Protein AF-A0A9P1D306-F1 (afdb_monomer)

Organism: NCBI:txid2562237

Solvent-accessible surface area (backbone atoms only — not comparable to full-atom values): 15985 Å² total; per-residue (Å²): 132,87,74,79,61,69,39,77,40,38,31,66,84,46,70,48,80,43,80,48,78,89,63,84,83,65,60,79,38,73,61,84,51,57,11,38,26,39,31,27,51,34,72,46,80,91,30,71,35,28,74,72,64,42,26,39,40,75,70,32,63,45,79,44,39,61,74,77,40,90,45,53,68,56,40,47,26,66,82,73,56,42,52,24,52,55,26,25,40,38,35,23,53,14,7,32,42,37,41,37,20,42,71,96,53,74,74,49,76,49,50,37,51,32,70,53,84,55,39,29,43,34,25,24,41,80,95,43,64,41,51,26,57,41,46,37,42,36,26,42,58,52,76,72,35,70,25,63,78,55,50,61,64,56,62,74,64,68,88,68,83,79,92,81,84,88,82,96,76,92,72,97,66,89,73,79,72,91,76,72,90,48,53,70,44,42,43,86,67,48,22,33,31,32,39,60,37,62,50,47,46,98,85,67,50,46,39,65,60,52,17,52,32,40,52,71,61,78,37,55,68,84,80,42,84,70,39,44,31,24,65,56,95,94,38,42,28,29,84,42,46,63,58,53,50,28,38,49,77,36,66,46,71,66,37,56,30,40,83,47,60,57,83,78,48,67,71,88,45,71,53,39,83,67,82,11,76,64,63,45,76,89

Nearest PDB structures (foldseek):
  6ky4-assembly1_A  TM=6.016E-01  e=6.206E-02  Arabidopsis thaliana
  3pij-assembly1_A  TM=1.960E-01  e=1.460E-01  Bifidobacterium longum
  6nun-assembly1_A  TM=1.895E-01  e=3.652E-01  Bifidobacterium adolescentis
  7y5q-assembly1_B  TM=1.399E-01  e=2.284E+00  Escherichia coli K-12
  8hgh-assembly1_B  TM=1.858E-01  e=6.456E+00  Escherichia coli K-12

Mean predicted aligned error: 16.59 Å

Foldseek 3Di:
DDDQQKDKAFAQVDKDKDFADPDDDDDPQPDADAFKKFKFAAPDPPFPCNVVRIGIDHQHAFKDWLRPLPCQQLRAGPGPGGTHHGQKMKHEQKWKKKWWAFVPGDIDIATDFHRDPRMIMIGGHPPHMTITSTIMMHIGGGPPTDHPVRVVVVVVPPPDDDDDDDDDDDDDDDPPDPPPPFDKDFLQQEFEQAQADEQADPVGHGLVVLLVCLLVVVDDLVNDPAWEWEDDPNGIYTLCRSSSVSCVSSPHGIHGHDYDYPSVHDPVSRHDPPRRNDHHYD

Secondary structure (DSSP, 8-state):
-PPP--EEEE-TT-EEEEE----SS--TTS---SEEEEEE--S-TTSHHHHTT-EEEEEESEEE-TTT-TTTT-EEPTTT--EE-EEEEEEESEEEEEEEEETTS--EEEEEEE--TTEEEEE-BTTBEEEEEEEEEEEESTTSS--HHHHHHHTSSTTS---------------------PEEE-GGGEEESSSEE-SB-TTS-BHHHHHHHHHTTSS-GGGSPPEEEEEETTEEEES-HHHHHHHHHTT-S-EEEEE--GGGS-GGG---SSTTS--EE-

Sequence (282 aa):
MNRPVNFRAPDVRDQSTIQTEKVVDPPRCWVLDHGVNYLGLCPNAGCISHEKGATICQMGLGKFRPNEQLCYKEIACRACHSLFAPHCYVFYHCSAKINFCIVGESADQISLSEDRECKARQLGKRGKTLVYEMLVIEVERPGTFPDRDSLEILNIHKDSMFQSSISLLSTASTITSPLLSGAEMSPAQIHFIQDSIANRFTCGRSVRDTMEKLKRGVLRALDIPTIRVFQWKGKWHTEDNRRLWCFKEAGLSSVPVKRICVFQVDTRKFSTTNNGLSVFMR

pLDDT: mean 81.01, std 19.55, range [26.53, 97.62]

Structure (mmCIF, N/CA/C/O backbone):
data_AF-A0A9P1D306-F1
#
_entry.id   AF-A0A9P1D306-F1
#
loop_
_atom_site.group_PDB
_atom_site.id
_atom_site.type_symbol
_atom_site.label_atom_id
_atom_site.label_alt_id
_atom_site.label_comp_id
_atom_site.label_asym_id
_atom_site.label_entity_id
_atom_site.label_seq_id
_atom_site.pdbx_PDB_ins_code
_atom_site.Cartn_x
_atom_site.Cartn_y
_atom_site.Cartn_z
_atom_site.occupancy
_atom_site.B_iso_or_equiv
_atom_site.auth_seq_id
_atom_site.auth_comp_id
_atom_site.auth_asym_id
_atom_site.auth_atom_id
_atom_site.pdbx_PDB_model_num
ATOM 1 N N . MET A 1 1 ? -10.819 12.125 -24.494 1.00 42.06 1 MET A N 1
ATOM 2 C CA . MET A 1 1 ? -9.579 11.319 -24.448 1.00 42.06 1 MET A CA 1
ATOM 3 C C . MET A 1 1 ? -8.908 11.585 -23.109 1.00 42.06 1 MET A C 1
ATOM 5 O O . MET A 1 1 ? -8.549 12.730 -22.862 1.00 42.06 1 MET A O 1
ATOM 9 N N . ASN A 1 2 ? -8.823 10.597 -22.213 1.00 45.38 2 ASN A N 1
ATOM 10 C CA . ASN A 1 2 ? -8.118 10.772 -20.937 1.00 45.38 2 ASN A CA 1
ATOM 11 C C . ASN A 1 2 ? -6.617 10.862 -21.221 1.00 45.38 2 ASN A C 1
ATOM 13 O O . ASN A 1 2 ? -6.051 9.932 -21.789 1.00 45.38 2 ASN A O 1
ATOM 17 N N . ARG A 1 3 ? -5.988 11.987 -20.865 1.00 53.28 3 ARG A N 1
ATOM 18 C CA . ARG A 1 3 ? -4.527 12.109 -20.921 1.00 53.28 3 ARG A CA 1
ATOM 19 C C . ARG A 1 3 ? -3.905 11.111 -19.931 1.00 53.28 3 ARG A C 1
ATOM 21 O O . ARG A 1 3 ? -4.456 10.966 -18.836 1.00 53.28 3 ARG A O 1
ATOM 28 N N . PRO A 1 4 ? -2.795 10.440 -20.284 1.00 59.88 4 PRO A N 1
ATOM 29 C CA . PRO A 1 4 ? -2.072 9.597 -19.341 1.00 59.88 4 PRO A CA 1
ATOM 30 C C . PRO A 1 4 ? -1.651 10.428 -18.123 1.00 59.88 4 PRO A C 1
ATOM 32 O O . PRO A 1 4 ? -1.208 11.573 -18.248 1.00 59.88 4 PRO A O 1
ATOM 35 N N . VAL A 1 5 ? -1.871 9.876 -16.930 1.00 74.31 5 VAL A N 1
ATOM 36 C CA . VAL A 1 5 ? -1.514 10.533 -15.670 1.00 74.31 5 VAL A CA 1
ATOM 37 C C . VAL A 1 5 ? -0.024 10.318 -15.441 1.00 74.31 5 VAL A C 1
ATOM 39 O O . VAL A 1 5 ? 0.397 9.248 -15.009 1.00 74.31 5 VAL A O 1
ATOM 42 N N . ASN A 1 6 ? 0.768 11.347 -15.727 1.00 88.56 6 ASN A N 1
ATOM 43 C CA . ASN A 1 6 ? 2.197 11.348 -15.434 1.00 88.56 6 ASN A CA 1
ATOM 44 C C . ASN A 1 6 ? 2.424 11.532 -13.932 1.00 88.56 6 ASN A C 1
ATOM 46 O O . ASN A 1 6 ? 1.823 12.411 -13.308 1.00 88.56 6 ASN A O 1
ATOM 50 N N . PHE A 1 7 ? 3.337 10.760 -13.348 1.00 89.06 7 PHE A N 1
ATOM 51 C CA . PHE A 1 7 ? 3.661 10.887 -11.927 1.00 89.06 7 PHE A CA 1
ATOM 52 C C . PHE A 1 7 ? 5.146 10.624 -11.649 1.00 89.06 7 PHE A C 1
ATOM 54 O O . PHE A 1 7 ? 5.826 9.937 -12.407 1.00 89.06 7 PHE A O 1
ATOM 61 N N . ARG A 1 8 ? 5.671 11.215 -10.568 1.00 91.69 8 ARG A N 1
ATOM 62 C CA . ARG A 1 8 ? 7.075 11.054 -10.155 1.00 91.69 8 ARG A CA 1
ATOM 63 C C . ARG A 1 8 ? 7.224 9.894 -9.186 1.00 91.69 8 ARG A C 1
ATOM 65 O O . ARG A 1 8 ? 6.497 9.863 -8.200 1.00 91.69 8 ARG A O 1
ATOM 72 N N . ALA A 1 9 ? 8.202 9.023 -9.409 1.00 93.38 9 ALA A N 1
ATOM 73 C CA . ALA A 1 9 ? 8.519 7.893 -8.535 1.00 93.38 9 ALA A CA 1
ATOM 74 C C . ALA A 1 9 ? 10.025 7.575 -8.523 1.00 93.38 9 ALA A C 1
ATOM 76 O O . ALA A 1 9 ? 10.747 8.076 -9.390 1.00 93.38 9 ALA A O 1
ATOM 77 N N . PRO A 1 10 ? 10.518 6.773 -7.557 1.00 95.38 10 PRO A N 1
ATOM 78 C CA . PRO A 1 10 ? 11.880 6.250 -7.571 1.00 95.38 10 PRO A CA 1
ATOM 79 C C . PRO A 1 10 ? 12.247 5.603 -8.910 1.00 95.38 10 PRO A C 1
ATOM 81 O O . PRO A 1 10 ? 11.410 4.982 -9.565 1.00 95.38 10 PRO A O 1
ATOM 84 N N . ASP A 1 11 ? 13.502 5.759 -9.326 1.00 96.31 11 ASP A N 1
ATOM 85 C CA . ASP A 1 11 ? 14.035 5.090 -10.517 1.00 96.31 11 ASP A CA 1
ATOM 86 C C . ASP A 1 11 ? 14.172 3.581 -10.268 1.00 96.31 11 ASP A C 1
ATOM 88 O O . ASP A 1 11 ? 15.114 3.144 -9.609 1.00 96.31 11 ASP A O 1
ATOM 92 N N . VAL A 1 12 ? 13.241 2.779 -10.790 1.00 95.88 12 VAL A N 1
ATOM 93 C CA . VAL A 1 12 ? 13.225 1.326 -10.561 1.00 95.88 12 VAL A CA 1
ATOM 94 C C . VAL A 1 12 ? 14.375 0.603 -11.265 1.00 95.88 12 VAL A C 1
ATOM 96 O O . VAL A 1 12 ? 14.674 -0.538 -10.937 1.00 95.88 12 VAL A O 1
ATOM 99 N N . ARG A 1 13 ? 15.080 1.261 -12.189 1.00 94.62 13 ARG A N 1
ATOM 100 C CA . ARG A 1 13 ? 16.268 0.686 -12.835 1.00 94.62 13 ARG A CA 1
ATOM 101 C C . ARG A 1 13 ? 17.485 0.690 -11.906 1.00 94.62 13 ARG A C 1
ATOM 103 O O . ARG A 1 13 ? 18.435 -0.048 -12.139 1.00 94.62 13 ARG A O 1
ATOM 110 N N . ASP A 1 14 ? 17.467 1.517 -10.862 1.00 94.44 14 ASP A N 1
ATOM 111 C CA . ASP A 1 14 ? 18.542 1.619 -9.875 1.00 94.44 14 ASP A CA 1
ATOM 112 C C . ASP A 1 14 ? 18.371 0.520 -8.818 1.00 94.44 14 ASP A C 1
ATOM 114 O O . ASP A 1 14 ? 17.590 0.672 -7.879 1.00 94.44 14 ASP A O 1
ATOM 118 N N . GLN A 1 15 ? 19.039 -0.617 -9.013 1.00 94.44 15 GLN A N 1
ATOM 119 C CA . GLN A 1 15 ? 18.867 -1.803 -8.174 1.00 94.44 15 GLN A CA 1
ATOM 120 C C . GLN A 1 15 ? 20.071 -2.029 -7.261 1.00 94.44 15 GLN A C 1
ATOM 122 O O . GLN A 1 15 ? 21.219 -1.983 -7.700 1.00 94.44 15 GLN A O 1
ATOM 127 N N . SER A 1 16 ? 19.816 -2.356 -5.996 1.00 93.38 16 SER A N 1
ATOM 128 C CA . SER A 1 16 ? 20.852 -2.781 -5.053 1.00 93.38 16 SER A CA 1
ATOM 129 C C . SER A 1 16 ? 20.332 -3.852 -4.098 1.00 93.38 16 SER A C 1
ATOM 131 O O . SER A 1 16 ? 19.131 -3.982 -3.868 1.00 93.38 16 SER A O 1
ATOM 133 N N . THR A 1 17 ? 21.237 -4.664 -3.552 1.00 91.94 17 THR A N 1
ATOM 134 C CA . THR A 1 17 ? 20.907 -5.586 -2.454 1.00 91.94 17 THR A CA 1
ATOM 135 C C . THR A 1 17 ? 21.289 -4.921 -1.142 1.00 91.94 17 THR A C 1
ATOM 137 O O . THR A 1 17 ? 22.414 -4.442 -1.010 1.00 91.94 17 THR A O 1
ATOM 140 N N . ILE A 1 18 ? 20.376 -4.916 -0.176 1.00 90.25 18 ILE A N 1
ATOM 141 C CA . ILE A 1 18 ? 20.635 -4.426 1.179 1.00 90.25 18 ILE A CA 1
ATOM 142 C C . ILE A 1 18 ? 20.599 -5.593 2.166 1.00 90.25 18 ILE A C 1
ATOM 144 O O . ILE A 1 18 ? 19.807 -6.527 2.019 1.00 90.25 18 ILE A O 1
ATOM 148 N N . GLN A 1 19 ? 21.475 -5.537 3.165 1.00 87.00 19 GLN A N 1
ATOM 149 C CA . GLN A 1 19 ? 21.447 -6.460 4.295 1.00 87.00 19 GLN A CA 1
ATOM 150 C C . GLN A 1 19 ? 20.412 -5.953 5.296 1.00 87.00 19 GLN A C 1
ATOM 152 O O . GLN A 1 19 ? 20.429 -4.781 5.671 1.00 87.00 19 GLN A O 1
ATOM 157 N N . THR A 1 20 ? 19.503 -6.824 5.713 1.00 82.00 20 THR A N 1
ATOM 158 C CA . THR A 1 20 ? 18.526 -6.516 6.754 1.00 82.00 20 THR A CA 1
ATOM 159 C C . THR A 1 20 ? 19.047 -7.126 8.046 1.00 82.00 20 THR A C 1
ATOM 161 O O . THR A 1 20 ? 19.044 -8.347 8.212 1.00 82.00 20 THR A O 1
ATOM 164 N N . GLU A 1 21 ? 19.560 -6.292 8.943 1.00 72.94 21 GLU A N 1
ATOM 165 C CA . GLU A 1 21 ? 20.057 -6.767 10.231 1.00 72.94 21 GLU A CA 1
ATOM 166 C C . GLU A 1 21 ? 18.911 -7.377 11.049 1.00 72.94 21 GLU A C 1
ATOM 168 O O . GLU A 1 21 ? 17.816 -6.812 11.136 1.00 72.94 21 GLU A O 1
ATOM 173 N N . LYS A 1 22 ? 19.171 -8.526 11.686 1.00 64.81 22 LYS A N 1
ATOM 174 C CA . LYS A 1 22 ? 18.305 -9.071 12.738 1.00 64.81 22 LYS A CA 1
ATOM 175 C C . LYS A 1 22 ? 18.480 -8.193 13.980 1.00 64.81 22 LYS A C 1
ATOM 177 O O . LYS A 1 22 ? 19.237 -8.524 14.887 1.00 64.81 22 LYS A O 1
ATOM 182 N N . VAL A 1 23 ? 17.821 -7.039 13.990 1.00 61.44 23 VAL A N 1
ATOM 183 C CA . VAL A 1 23 ? 17.748 -6.188 15.180 1.00 61.44 23 VAL A CA 1
ATOM 184 C C . VAL A 1 23 ? 16.900 -6.914 16.225 1.00 61.44 23 VAL A C 1
ATOM 186 O O . VAL A 1 23 ? 15.845 -7.463 15.903 1.00 61.44 23 VAL A O 1
ATOM 189 N N . VAL A 1 24 ? 17.365 -6.940 17.473 1.00 63.34 24 VAL A N 1
ATOM 190 C CA . VAL A 1 24 ? 16.581 -7.445 18.606 1.00 63.34 24 VAL A CA 1
ATOM 191 C C . VAL A 1 24 ? 15.588 -6.351 19.003 1.00 63.34 24 VAL A C 1
ATOM 193 O O . VAL A 1 24 ? 16.000 -5.273 19.416 1.00 63.34 24 VAL A O 1
ATOM 196 N N . ASP A 1 25 ? 14.294 -6.626 18.832 1.00 62.56 25 ASP A N 1
ATOM 197 C CA . ASP A 1 25 ? 13.165 -5.727 19.139 1.00 62.56 25 ASP A CA 1
ATOM 198 C C . ASP A 1 25 ? 13.187 -4.343 18.434 1.00 62.56 25 ASP A C 1
ATOM 200 O O . ASP A 1 25 ? 13.166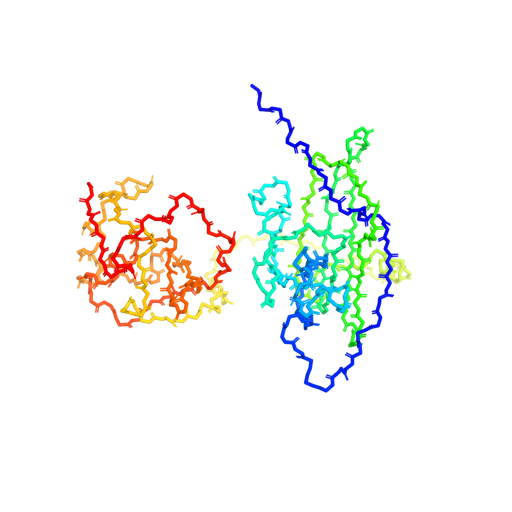 -3.289 19.076 1.00 62.56 25 ASP A O 1
ATOM 204 N N . PRO A 1 26 ? 13.235 -4.296 17.086 1.00 71.19 26 PRO A N 1
ATOM 205 C CA . PRO A 1 26 ? 13.158 -3.041 16.351 1.00 71.19 26 PRO A CA 1
ATOM 206 C C . PRO A 1 26 ? 11.771 -2.404 16.515 1.00 71.19 26 PRO A C 1
ATOM 208 O O . PRO A 1 26 ? 10.748 -3.091 16.400 1.00 71.19 26 PRO A O 1
ATOM 211 N N . PRO A 1 27 ? 11.684 -1.071 16.664 1.00 68.38 27 PRO A N 1
ATOM 212 C CA . PRO A 1 27 ? 10.402 -0.390 16.609 1.00 68.38 27 PRO A CA 1
ATOM 213 C C . PRO A 1 27 ? 9.631 -0.736 15.334 1.00 68.38 27 PRO A C 1
ATOM 215 O O . PRO A 1 27 ? 10.167 -0.733 14.225 1.00 68.38 27 PRO A O 1
ATOM 218 N N . ARG A 1 28 ? 8.329 -1.006 15.490 1.00 68.12 28 ARG A N 1
ATOM 219 C CA . ARG A 1 28 ? 7.438 -1.507 14.421 1.00 68.12 28 ARG A CA 1
ATOM 220 C C . ARG A 1 28 ? 7.410 -0.651 13.147 1.00 68.12 28 ARG A C 1
ATOM 222 O O . ARG A 1 28 ? 6.953 -1.115 12.103 1.00 68.12 28 ARG A O 1
ATOM 229 N N . CYS A 1 29 ? 7.843 0.607 13.219 1.00 68.94 29 CYS A N 1
ATOM 230 C CA . CYS A 1 29 ? 7.946 1.519 12.081 1.00 68.94 29 CYS A CA 1
ATOM 231 C C . CYS A 1 29 ? 9.162 1.262 11.169 1.00 68.94 29 CYS A C 1
ATOM 233 O O . CYS A 1 29 ? 9.236 1.887 10.110 1.00 68.94 29 CYS A O 1
ATOM 235 N N . TRP A 1 30 ? 10.061 0.345 11.545 1.00 78.88 30 TRP A N 1
ATOM 236 C CA . TRP A 1 30 ? 11.282 -0.004 10.803 1.00 78.88 30 TRP A CA 1
ATOM 237 C C . TRP A 1 30 ? 11.415 -1.493 10.483 1.00 78.88 30 TRP A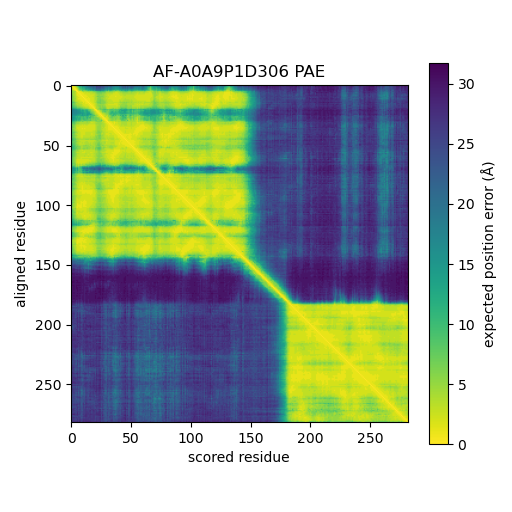 C 1
ATOM 239 O O . TRP A 1 30 ? 12.452 -1.941 10.005 1.00 78.88 30 TRP A O 1
ATOM 249 N N . VAL A 1 31 ? 10.356 -2.261 10.718 1.00 83.50 31 VAL A N 1
ATOM 250 C CA . VAL A 1 31 ? 10.315 -3.680 10.372 1.00 83.50 31 VAL A CA 1
ATOM 251 C C . VAL A 1 31 ? 9.887 -3.821 8.917 1.00 83.50 31 VAL A C 1
ATOM 253 O O . VAL A 1 31 ? 8.840 -3.300 8.523 1.00 83.50 31 VAL A O 1
ATOM 256 N N . LEU A 1 32 ? 10.683 -4.530 8.122 1.00 86.94 32 LEU A N 1
ATOM 257 C CA . LEU A 1 32 ? 10.265 -4.989 6.800 1.00 86.94 32 LEU A CA 1
ATOM 258 C C . LEU A 1 32 ? 9.309 -6.173 6.958 1.00 86.94 32 LEU A C 1
ATOM 260 O O . LEU A 1 32 ? 9.538 -7.047 7.790 1.00 86.94 32 LEU A O 1
ATOM 264 N N . ASP A 1 33 ? 8.244 -6.188 6.163 1.00 88.12 33 ASP A N 1
ATOM 265 C CA . ASP A 1 33 ? 7.337 -7.335 6.056 1.00 88.12 33 ASP A CA 1
ATOM 266 C C . ASP A 1 33 ? 7.503 -8.004 4.690 1.00 88.12 33 ASP A C 1
ATOM 268 O O . ASP A 1 33 ? 8.087 -7.419 3.769 1.00 88.12 33 ASP A O 1
ATOM 272 N N . HIS A 1 34 ? 6.998 -9.228 4.564 1.00 91.25 34 HIS A N 1
ATOM 273 C CA . HIS A 1 34 ? 7.046 -9.986 3.321 1.00 91.25 34 HIS A CA 1
ATOM 274 C C . HIS A 1 34 ? 6.328 -9.223 2.200 1.00 91.25 34 HIS A C 1
ATOM 276 O O . HIS A 1 34 ? 5.191 -8.770 2.355 1.00 91.25 34 HIS A O 1
ATOM 282 N N . GLY A 1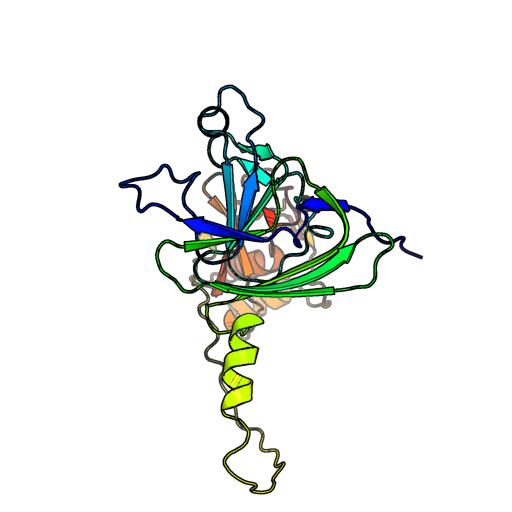 35 ? 6.981 -9.109 1.046 1.00 93.94 35 GLY A N 1
ATOM 283 C CA . GLY A 1 35 ? 6.483 -8.363 -0.103 1.00 93.94 35 GLY A CA 1
ATOM 284 C C . GLY A 1 35 ? 7.184 -7.025 -0.309 1.00 93.94 35 GLY A C 1
ATOM 285 O O . GLY A 1 35 ? 8.374 -6.875 -0.019 1.00 93.94 35 GLY A O 1
ATOM 286 N N . VAL A 1 36 ? 6.449 -6.051 -0.855 1.00 94.94 36 VAL A N 1
ATOM 287 C CA . VAL A 1 36 ? 6.991 -4.715 -1.127 1.00 94.94 36 VAL A CA 1
ATOM 288 C C . VAL A 1 36 ? 6.742 -3.766 0.039 1.00 94.94 36 VAL A C 1
ATOM 290 O O . VAL A 1 36 ? 5.675 -3.731 0.657 1.00 94.94 36 VAL A O 1
ATOM 293 N N . ASN A 1 37 ? 7.758 -2.967 0.326 1.00 93.81 37 ASN A N 1
ATOM 294 C CA . ASN A 1 37 ? 7.787 -1.964 1.372 1.00 93.81 37 ASN A CA 1
ATOM 295 C C . ASN A 1 37 ? 8.201 -0.633 0.743 1.00 93.81 37 ASN A C 1
ATOM 297 O O . ASN A 1 37 ? 9.145 -0.569 -0.045 1.00 93.81 37 ASN A O 1
ATOM 301 N N . TYR A 1 38 ? 7.496 0.441 1.072 1.00 93.44 38 TYR A N 1
ATOM 302 C CA . TYR A 1 38 ? 7.833 1.784 0.619 1.00 93.44 38 TYR A CA 1
ATOM 303 C C . TYR A 1 38 ? 8.692 2.467 1.677 1.00 93.44 38 TYR A C 1
ATOM 305 O O . TYR A 1 38 ? 8.254 2.644 2.816 1.00 93.44 38 TYR A O 1
ATOM 313 N N . LEU A 1 39 ? 9.907 2.855 1.294 1.00 92.50 39 LEU A N 1
ATOM 314 C CA . LEU A 1 39 ? 10.842 3.559 2.163 1.00 92.50 39 LEU A CA 1
ATOM 315 C C . LEU A 1 39 ? 10.870 5.043 1.808 1.00 92.50 39 LEU A C 1
ATOM 317 O O . LEU A 1 39 ? 10.910 5.410 0.632 1.00 92.50 39 LEU A O 1
ATOM 321 N N . GLY A 1 40 ? 10.921 5.910 2.813 1.00 92.12 40 GLY A N 1
ATOM 322 C CA . GLY A 1 40 ? 11.091 7.343 2.595 1.00 92.12 40 GLY A CA 1
ATOM 323 C C . GLY A 1 40 ? 11.528 8.088 3.846 1.00 92.12 40 GLY A C 1
ATOM 324 O O . GLY A 1 40 ? 12.009 7.488 4.806 1.00 92.12 40 GLY A O 1
ATOM 325 N N . LEU A 1 41 ? 11.384 9.413 3.820 1.00 91.25 41 LEU A N 1
ATOM 326 C CA . LEU A 1 41 ? 11.743 10.289 4.937 1.00 91.25 41 LEU A CA 1
ATOM 327 C C . LEU A 1 41 ? 10.492 10.856 5.584 1.00 91.25 41 LEU A C 1
ATOM 329 O O . LEU A 1 41 ? 9.659 11.455 4.911 1.00 91.25 41 LEU A O 1
ATOM 333 N N . CYS A 1 42 ? 10.389 10.718 6.901 1.00 91.44 42 CYS A N 1
ATOM 334 C CA . CYS A 1 42 ? 9.339 11.389 7.649 1.00 91.44 42 CYS A CA 1
ATOM 335 C C . CYS A 1 42 ? 9.590 12.909 7.630 1.00 91.44 42 CYS A C 1
ATOM 337 O O . CYS A 1 42 ? 10.685 13.322 8.004 1.00 91.44 42 CYS A O 1
ATOM 339 N N . PRO A 1 43 ? 8.624 13.762 7.243 1.00 90.81 43 PRO A N 1
ATOM 340 C CA . PRO A 1 43 ? 8.840 15.213 7.217 1.00 90.81 43 PRO A CA 1
ATOM 341 C C . PRO A 1 43 ? 8.772 15.865 8.607 1.00 90.81 43 PRO A C 1
ATOM 343 O O . PRO A 1 43 ? 9.213 16.995 8.775 1.00 90.81 43 PRO A O 1
ATOM 346 N N . ASN A 1 44 ? 8.215 15.177 9.607 1.00 92.06 44 ASN A N 1
ATOM 347 C CA . ASN A 1 44 ? 8.103 15.697 10.966 1.00 92.06 44 ASN A CA 1
ATOM 348 C C . ASN A 1 44 ? 9.443 15.583 11.707 1.00 92.06 44 ASN A C 1
ATOM 350 O O . ASN A 1 44 ? 9.816 14.480 12.102 1.00 92.06 44 ASN A O 1
ATOM 354 N N . ALA A 1 45 ? 10.113 16.716 11.935 1.00 94.56 45 ALA A N 1
ATOM 355 C CA . ALA A 1 45 ? 11.410 16.793 12.609 1.00 94.56 45 ALA A CA 1
ATOM 356 C C . ALA A 1 45 ? 11.408 16.240 14.048 1.00 94.56 45 ALA A C 1
ATOM 358 O O . ALA A 1 45 ? 12.425 15.733 14.504 1.00 94.56 45 ALA A O 1
ATOM 359 N N . GLY A 1 46 ? 10.265 16.279 14.744 1.00 93.12 46 GLY A N 1
ATOM 360 C CA . GLY A 1 46 ? 10.114 15.703 16.087 1.00 93.12 46 GLY A CA 1
ATOM 361 C C . GLY A 1 46 ? 9.813 14.201 16.093 1.00 93.12 46 GLY A C 1
ATOM 362 O O . GLY A 1 46 ? 9.564 13.622 17.147 1.00 93.12 46 GLY A O 1
ATOM 363 N N . CYS A 1 47 ? 9.760 13.555 14.927 1.00 91.69 47 CYS A N 1
ATOM 364 C CA . CYS A 1 47 ? 9.471 12.133 14.826 1.00 91.69 47 CYS A CA 1
ATOM 365 C C . CYS A 1 47 ? 10.748 11.297 14.917 1.00 91.69 47 CYS A C 1
ATOM 367 O O . CYS A 1 47 ? 11.712 11.542 14.196 1.00 91.69 47 CYS A O 1
ATOM 369 N N . ILE A 1 48 ? 10.693 10.200 15.673 1.00 88.75 48 ILE A N 1
ATOM 370 C CA . ILE A 1 48 ? 11.790 9.228 15.756 1.00 88.75 48 ILE A CA 1
ATOM 371 C C . ILE A 1 48 ? 12.216 8.678 14.378 1.00 88.75 48 ILE A C 1
ATOM 373 O O . ILE A 1 48 ? 13.392 8.439 14.125 1.00 88.75 48 ILE A O 1
ATOM 377 N N . SER A 1 49 ? 11.280 8.523 13.433 1.00 89.81 49 SER A N 1
ATOM 378 C CA . SER A 1 49 ? 11.602 8.103 12.061 1.00 89.81 49 SER A CA 1
ATOM 379 C C . SER A 1 49 ? 12.325 9.184 11.249 1.00 89.81 49 SER A C 1
ATOM 381 O O . SER A 1 49 ? 13.022 8.858 10.292 1.00 89.81 49 SER A O 1
ATOM 383 N N . HIS A 1 50 ? 12.160 10.464 11.595 1.00 90.50 50 HIS A N 1
ATOM 384 C CA . HIS A 1 50 ? 12.942 11.544 10.996 1.00 90.50 50 HIS A CA 1
ATOM 385 C C . HIS A 1 50 ? 14.370 11.535 11.539 1.00 90.50 50 HIS A C 1
ATOM 387 O O . HIS A 1 50 ? 15.310 11.552 10.752 1.00 90.50 50 HIS A O 1
ATOM 393 N N . GLU A 1 51 ? 14.526 11.415 12.860 1.00 87.62 51 GLU A N 1
ATOM 394 C CA . GLU A 1 51 ? 15.830 11.330 13.531 1.00 87.62 51 GLU A CA 1
ATOM 395 C C . GLU A 1 51 ? 16.678 10.165 12.997 1.00 87.62 51 GLU A C 1
ATOM 397 O O . GLU A 1 51 ? 17.852 10.334 12.679 1.00 87.62 51 GLU A O 1
ATOM 402 N N . LYS A 1 52 ? 16.068 8.987 12.815 1.00 84.44 52 LYS A N 1
ATOM 403 C CA . LYS A 1 52 ? 16.738 7.815 12.226 1.00 84.44 52 LYS A CA 1
ATOM 404 C C . LYS A 1 52 ? 16.936 7.901 10.710 1.00 84.44 52 LYS A C 1
ATOM 406 O O . LYS A 1 52 ? 17.562 7.020 10.131 1.00 84.44 52 LYS A O 1
ATOM 411 N N . GLY A 1 53 ? 16.391 8.925 10.055 1.00 86.69 53 GLY A N 1
ATOM 412 C CA . GLY A 1 53 ? 16.545 9.136 8.618 1.00 86.69 53 GLY A CA 1
ATOM 413 C C . GLY A 1 53 ? 15.780 8.145 7.736 1.00 86.69 53 GLY A C 1
ATOM 414 O O . GLY A 1 53 ? 16.099 8.038 6.553 1.00 86.69 53 GLY A O 1
ATOM 415 N N . ALA A 1 54 ? 14.785 7.428 8.271 1.00 87.81 54 ALA A N 1
ATOM 416 C CA . ALA A 1 54 ? 13.960 6.502 7.498 1.00 87.81 54 ALA A CA 1
ATOM 417 C C . ALA A 1 54 ? 12.595 6.217 8.147 1.00 87.81 54 ALA A C 1
ATOM 419 O O . ALA A 1 54 ? 12.455 6.061 9.364 1.00 87.81 54 ALA A O 1
ATOM 420 N N . THR A 1 55 ? 11.578 6.070 7.299 1.00 90.00 55 THR A N 1
ATOM 421 C CA . THR A 1 55 ? 10.266 5.515 7.648 1.00 9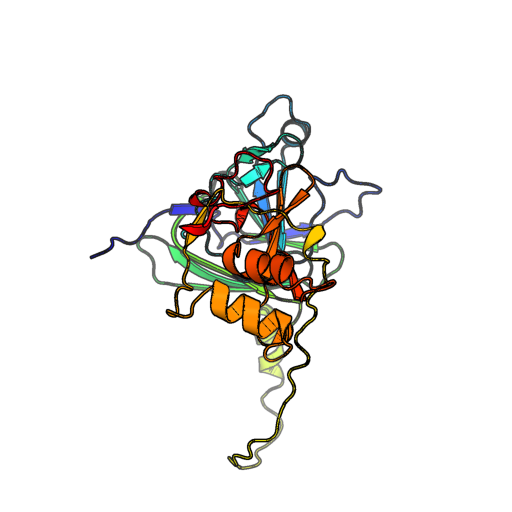0.00 55 THR A CA 1
ATOM 422 C C . THR A 1 55 ? 9.845 4.467 6.621 1.00 90.00 55 THR A C 1
ATOM 424 O O . THR A 1 55 ? 10.182 4.584 5.439 1.00 90.00 55 THR A O 1
ATOM 427 N N . ILE A 1 56 ? 9.132 3.436 7.082 1.00 90.56 56 ILE A N 1
ATOM 428 C CA . ILE A 1 56 ? 8.710 2.294 6.268 1.00 90.56 56 ILE A CA 1
ATOM 429 C C . ILE A 1 56 ? 7.186 2.199 6.263 1.00 90.56 56 ILE A C 1
ATOM 431 O O . ILE A 1 56 ? 6.540 2.212 7.316 1.00 90.56 56 ILE A O 1
ATOM 435 N N . CYS A 1 57 ? 6.608 2.036 5.075 1.00 89.00 57 CYS A N 1
ATOM 436 C CA . CYS A 1 57 ? 5.228 1.610 4.903 1.00 89.00 57 CYS A CA 1
ATOM 437 C C . CYS A 1 57 ? 5.187 0.239 4.225 1.00 89.00 57 CYS A C 1
ATOM 439 O O . CYS A 1 57 ? 5.543 0.102 3.057 1.00 89.00 57 CYS A O 1
ATOM 441 N N . GLN A 1 58 ? 4.768 -0.783 4.969 1.00 90.31 58 GLN A N 1
ATOM 442 C CA . GLN A 1 58 ? 4.613 -2.135 4.435 1.00 90.31 58 GLN A CA 1
ATOM 443 C C . GLN A 1 58 ? 3.366 -2.179 3.546 1.00 90.31 58 GLN A C 1
ATOM 445 O O . GLN A 1 58 ? 2.268 -1.851 4.010 1.00 90.31 58 GLN A O 1
ATOM 450 N N . MET A 1 59 ? 3.540 -2.582 2.290 1.00 87.19 59 MET A N 1
ATOM 451 C CA . MET A 1 59 ? 2.448 -2.731 1.324 1.00 87.19 59 MET A CA 1
ATOM 452 C C . MET A 1 59 ? 2.047 -4.200 1.156 1.00 87.19 59 MET A C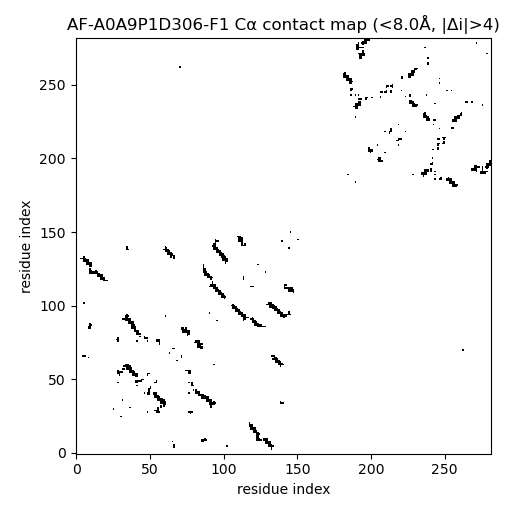 1
ATOM 454 O O . MET A 1 59 ? 0.874 -4.485 0.916 1.00 87.19 59 MET A O 1
ATOM 458 N N . GLY A 1 60 ? 3.005 -5.116 1.327 1.00 89.25 60 GLY A N 1
ATOM 459 C CA . GLY A 1 60 ? 2.788 -6.560 1.331 1.00 89.25 60 GLY A CA 1
ATOM 460 C C . GLY A 1 60 ? 2.820 -7.191 -0.061 1.00 89.25 60 GLY A C 1
ATOM 461 O O . GLY A 1 60 ? 3.466 -6.688 -0.983 1.00 89.25 60 GLY A O 1
ATOM 462 N N . LEU A 1 61 ? 2.122 -8.318 -0.198 1.00 90.19 61 LEU A N 1
ATOM 463 C CA . LEU A 1 61 ? 1.924 -9.026 -1.464 1.00 90.19 61 LEU A CA 1
ATOM 464 C C . LEU A 1 61 ? 0.721 -8.453 -2.230 1.00 90.19 61 LEU A C 1
ATOM 466 O O . LEU A 1 61 ? -0.243 -7.967 -1.631 1.00 90.19 61 LEU A O 1
ATOM 470 N N . GLY A 1 62 ? 0.748 -8.555 -3.555 1.00 89.88 62 GLY A N 1
ATOM 471 C CA . GLY A 1 62 ? -0.336 -8.152 -4.442 1.00 89.88 62 GLY A CA 1
ATOM 472 C C . GLY A 1 62 ? 0.117 -7.252 -5.588 1.00 89.88 62 GLY A C 1
ATOM 473 O O . GLY A 1 62 ? 1.292 -7.168 -5.930 1.00 89.88 62 GLY A O 1
ATOM 474 N N . LYS A 1 63 ? -0.852 -6.574 -6.206 1.00 89.56 63 LYS A N 1
ATOM 475 C CA . LYS A 1 63 ? -0.640 -5.700 -7.363 1.00 89.56 63 LYS A CA 1
ATOM 476 C C . LYS A 1 63 ? -0.802 -4.239 -6.966 1.00 89.56 63 LYS A C 1
ATOM 478 O O . LYS A 1 63 ? -1.872 -3.827 -6.515 1.00 89.56 63 LYS A O 1
ATOM 483 N N . PHE A 1 64 ? 0.244 -3.453 -7.179 1.00 87.75 64 PHE A N 1
ATOM 484 C CA . PHE A 1 64 ? 0.332 -2.049 -6.805 1.00 87.75 64 PHE A CA 1
ATOM 485 C C . PHE A 1 64 ? 0.546 -1.192 -8.049 1.00 87.75 64 PHE A C 1
ATOM 487 O O . PHE A 1 64 ? 1.345 -1.520 -8.924 1.00 87.75 64 PHE A O 1
ATOM 494 N N . ARG A 1 65 ? -0.185 -0.082 -8.129 1.00 87.94 65 ARG A N 1
ATOM 495 C CA . ARG A 1 65 ? -0.117 0.878 -9.234 1.00 87.94 65 ARG A CA 1
ATOM 496 C C . ARG A 1 65 ? 0.091 2.277 -8.671 1.00 87.94 65 ARG A C 1
ATOM 498 O O . ARG A 1 65 ? -0.894 2.974 -8.446 1.00 87.94 65 ARG A O 1
ATOM 505 N N . PRO A 1 66 ? 1.336 2.674 -8.372 1.00 85.06 66 PRO A N 1
ATOM 506 C CA . PRO A 1 66 ? 1.665 3.993 -7.837 1.00 85.06 66 PRO A CA 1
ATOM 507 C C . PRO A 1 66 ? 0.955 5.189 -8.495 1.00 85.06 66 PRO A C 1
ATOM 509 O O . PRO A 1 66 ? 0.550 6.111 -7.800 1.00 85.06 66 PRO A O 1
ATOM 512 N N . ASN A 1 67 ? 0.747 5.169 -9.813 1.00 74.31 67 ASN A N 1
ATOM 513 C CA . ASN A 1 67 ? 0.022 6.218 -10.544 1.00 74.31 67 ASN A CA 1
ATOM 514 C C . ASN A 1 67 ? -1.488 6.266 -10.253 1.00 74.31 67 ASN A C 1
ATOM 516 O O . ASN A 1 67 ? -2.089 7.336 -10.293 1.00 74.31 67 ASN A O 1
ATOM 520 N N . GLU A 1 68 ? -2.107 5.112 -10.011 1.00 69.50 68 GLU A N 1
ATOM 521 C CA . GLU A 1 68 ? -3.551 4.967 -9.768 1.00 69.50 68 GLU A CA 1
ATOM 522 C C . GLU A 1 68 ? -3.886 4.940 -8.271 1.00 69.50 68 GLU A C 1
ATOM 524 O O . GLU A 1 68 ? -5.032 5.150 -7.869 1.00 69.50 68 GLU A O 1
ATOM 529 N N . GLN A 1 69 ? -2.885 4.690 -7.428 1.00 63.94 69 GLN A N 1
ATOM 530 C CA . GLN A 1 69 ? -2.992 4.823 -5.988 1.00 63.94 69 GLN A CA 1
ATOM 531 C C . GLN A 1 69 ? -3.118 6.309 -5.647 1.00 63.94 69 GLN A C 1
ATOM 533 O O . GLN A 1 69 ? -2.122 7.029 -5.599 1.00 63.94 69 GLN A O 1
ATOM 538 N N . LEU A 1 70 ? -4.348 6.746 -5.351 1.00 47.72 70 LEU A N 1
ATOM 539 C CA . LEU A 1 70 ? -4.663 8.097 -4.854 1.00 47.72 70 LEU A CA 1
ATOM 540 C C . LEU A 1 70 ? -3.709 8.541 -3.726 1.00 47.72 70 LEU A C 1
ATOM 542 O O . LEU A 1 70 ? -3.399 9.720 -3.604 1.00 47.72 70 LEU A O 1
ATOM 546 N N . CYS A 1 71 ? -3.181 7.580 -2.962 1.00 50.91 71 CYS A N 1
ATOM 547 C CA . CYS A 1 71 ? -2.321 7.784 -1.809 1.00 50.91 71 CYS A CA 1
ATOM 548 C C . CYS A 1 71 ? -0.803 7.752 -2.079 1.00 50.91 71 CYS A C 1
ATOM 550 O O . CYS A 1 71 ? -0.042 7.744 -1.119 1.00 50.91 71 CYS A O 1
ATOM 552 N N . TYR A 1 72 ? -0.300 7.705 -3.320 1.00 54.22 72 TYR A N 1
ATOM 553 C CA . TYR A 1 72 ? 1.150 7.547 -3.566 1.00 54.22 72 TYR A CA 1
ATOM 554 C C . TYR A 1 72 ? 2.028 8.700 -3.016 1.00 54.22 72 TYR A C 1
ATOM 556 O O . TYR A 1 72 ? 3.220 8.524 -2.772 1.00 54.22 72 TYR A O 1
ATOM 564 N N . LYS A 1 73 ? 1.433 9.870 -2.745 1.00 55.44 73 LYS A N 1
ATOM 565 C CA . LYS A 1 73 ? 2.054 10.988 -1.999 1.00 55.44 73 LYS A CA 1
ATOM 566 C C . LYS A 1 73 ? 1.512 11.157 -0.573 1.00 55.44 73 LYS A C 1
ATOM 568 O O . LYS A 1 73 ? 1.910 12.075 0.134 1.00 55.44 73 LYS A O 1
ATOM 573 N N . GLU A 1 74 ? 0.606 10.279 -0.162 1.00 64.75 74 GLU A N 1
ATOM 574 C CA . GLU A 1 74 ? -0.115 10.303 1.112 1.00 64.75 74 GLU A CA 1
ATOM 575 C C . GLU A 1 74 ? 0.204 9.057 1.951 1.00 64.75 74 GLU A C 1
ATOM 577 O O . GLU A 1 74 ? -0.617 8.566 2.727 1.00 64.75 74 GLU A O 1
ATOM 582 N N . ILE A 1 75 ? 1.409 8.509 1.801 1.00 82.25 75 ILE A N 1
ATOM 583 C CA . ILE A 1 75 ? 1.838 7.377 2.614 1.00 82.25 75 ILE A CA 1
ATOM 584 C C . ILE A 1 75 ? 2.209 7.908 3.991 1.00 82.25 75 ILE A C 1
ATOM 586 O O . ILE A 1 75 ? 3.085 8.754 4.127 1.00 82.25 75 ILE A O 1
ATOM 590 N N . ALA A 1 76 ? 1.535 7.422 5.026 1.00 85.19 76 ALA A N 1
ATOM 591 C CA . ALA A 1 76 ? 1.750 7.895 6.384 1.00 85.19 76 ALA A CA 1
ATOM 592 C C . ALA A 1 76 ? 2.948 7.199 7.046 1.00 85.19 76 ALA A C 1
ATOM 594 O O . ALA A 1 76 ? 3.058 5.970 7.050 1.00 85.19 76 ALA A O 1
ATOM 595 N N . CYS A 1 77 ? 3.815 7.990 7.677 1.00 85.19 77 CYS A N 1
ATOM 596 C CA . CYS A 1 77 ? 4.839 7.510 8.595 1.00 85.19 77 CYS A CA 1
ATOM 597 C C . CYS A 1 77 ? 4.178 6.730 9.739 1.00 85.19 77 CYS A C 1
ATOM 599 O O . CYS A 1 77 ? 3.273 7.234 10.399 1.00 85.19 77 CYS A O 1
ATOM 601 N N . ARG A 1 78 ? 4.646 5.516 10.033 1.00 84.88 78 ARG A N 1
ATOM 602 C CA . ARG A 1 78 ? 4.045 4.686 11.094 1.00 84.88 78 ARG A CA 1
ATOM 603 C C . ARG A 1 78 ? 4.232 5.224 12.511 1.00 84.88 78 ARG A C 1
ATOM 605 O O . ARG A 1 78 ? 3.481 4.831 13.393 1.00 84.88 78 ARG A O 1
ATOM 612 N N . ALA A 1 79 ? 5.228 6.080 12.729 1.00 83.31 79 ALA A N 1
ATOM 613 C CA . ALA A 1 79 ? 5.529 6.615 14.052 1.00 83.31 79 ALA A CA 1
ATOM 614 C C . ALA A 1 79 ? 4.706 7.866 14.397 1.00 83.31 79 ALA A C 1
ATOM 616 O O . ALA A 1 79 ? 4.255 7.998 15.527 1.00 83.31 79 ALA A O 1
ATOM 617 N N . CYS A 1 80 ? 4.505 8.787 13.447 1.00 85.94 80 CYS A N 1
ATOM 618 C CA . CYS A 1 80 ? 3.801 10.054 13.709 1.00 85.94 80 CYS A CA 1
ATOM 619 C C . CYS A 1 80 ? 2.662 10.369 12.731 1.00 85.94 80 CYS A C 1
ATOM 621 O O . CYS A 1 80 ? 2.097 11.457 12.782 1.00 85.94 80 CYS A O 1
ATOM 623 N N . HIS A 1 81 ? 2.359 9.463 11.801 1.00 87.56 81 HIS A N 1
ATOM 624 C CA . HIS A 1 81 ? 1.326 9.604 10.769 1.00 87.56 81 HIS A CA 1
ATOM 625 C C . HIS A 1 81 ? 1.518 10.744 9.759 1.00 87.56 81 HIS A C 1
ATOM 627 O O . HIS A 1 81 ? 0.676 10.922 8.882 1.00 87.56 81 HIS A O 1
ATOM 633 N N . SER A 1 82 ? 2.634 11.477 9.809 1.00 86.25 82 SER A N 1
ATOM 634 C CA . SER A 1 82 ? 2.957 12.477 8.787 1.00 86.25 82 SER A CA 1
ATOM 635 C C . SER A 1 82 ? 3.168 11.820 7.424 1.00 86.25 82 SER A C 1
ATOM 637 O O . SER A 1 82 ? 3.816 10.776 7.331 1.00 86.25 82 SER A O 1
ATOM 639 N N . LEU A 1 83 ? 2.625 12.434 6.375 1.00 88.38 83 LEU A N 1
ATOM 640 C CA . LEU A 1 83 ? 2.689 11.907 5.014 1.00 88.38 83 LEU A CA 1
ATOM 641 C C . LEU A 1 83 ? 4.101 12.048 4.438 1.00 88.38 83 LEU A C 1
ATOM 643 O O . LEU A 1 83 ? 4.753 13.066 4.649 1.00 88.38 83 LEU A O 1
ATOM 647 N N . PHE A 1 84 ? 4.572 11.053 3.696 1.00 86.88 84 PHE A N 1
ATOM 648 C CA . PHE A 1 84 ? 5.859 11.087 3.015 1.00 86.88 84 PHE A CA 1
ATOM 649 C C . PHE A 1 84 ? 5.772 10.509 1.599 1.00 86.88 84 PHE A C 1
ATOM 651 O O . PHE A 1 84 ? 4.884 9.720 1.277 1.00 86.88 84 PHE A O 1
ATOM 658 N N . ALA A 1 85 ? 6.729 10.899 0.755 1.00 88.94 85 ALA A N 1
ATOM 659 C CA . ALA A 1 85 ? 6.907 10.339 -0.580 1.00 88.94 85 ALA A CA 1
ATOM 660 C C . ALA A 1 85 ? 7.974 9.225 -0.559 1.00 88.94 85 ALA A C 1
ATOM 662 O O . ALA A 1 85 ? 9.031 9.419 0.055 1.00 88.94 85 ALA A O 1
ATOM 663 N N . PRO A 1 86 ? 7.751 8.082 -1.234 1.00 91.81 86 PRO A N 1
ATOM 664 C CA . PRO A 1 86 ? 8.752 7.030 -1.331 1.00 91.81 86 PRO A CA 1
ATOM 665 C C . PRO A 1 86 ? 9.991 7.504 -2.083 1.00 91.81 86 PRO A C 1
ATOM 667 O O . PRO A 1 86 ? 9.894 8.122 -3.144 1.00 91.81 86 PRO A O 1
ATOM 670 N N . HIS A 1 87 ? 11.159 7.150 -1.558 1.00 92.06 87 HIS A N 1
ATOM 671 C CA . HIS A 1 87 ? 12.445 7.317 -2.230 1.00 92.06 87 HIS A CA 1
ATOM 672 C C . HIS A 1 87 ? 12.992 6.003 -2.788 1.00 92.06 87 HIS A C 1
ATOM 674 O O . HIS A 1 87 ? 13.809 6.037 -3.706 1.00 92.06 87 HIS A O 1
ATOM 680 N N . CYS A 1 88 ? 12.539 4.862 -2.270 1.00 94.62 88 CYS A N 1
ATOM 681 C CA . CYS A 1 88 ? 12.820 3.549 -2.837 1.00 94.62 88 CYS A CA 1
ATOM 682 C C . CYS A 1 88 ? 11.724 2.537 -2.476 1.00 94.62 88 CYS A C 1
ATOM 684 O O . CYS A 1 88 ? 10.910 2.748 -1.569 1.00 94.62 88 CYS A O 1
ATOM 686 N N . TYR A 1 89 ? 11.724 1.433 -3.215 1.00 95.56 89 TYR A N 1
ATOM 687 C CA . TYR A 1 89 ? 10.929 0.242 -2.953 1.00 95.56 89 TYR A CA 1
ATOM 688 C C . TYR A 1 89 ? 11.850 -0.856 -2.435 1.00 95.56 89 TYR A C 1
ATOM 690 O O . TYR A 1 89 ? 12.902 -1.096 -3.023 1.00 95.56 89 TYR A O 1
ATOM 698 N N . VAL A 1 90 ? 11.464 -1.517 -1.349 1.00 95.62 90 VAL A N 1
ATOM 699 C CA . VAL A 1 90 ? 12.234 -2.601 -0.733 1.00 95.62 90 VAL A CA 1
ATOM 700 C C . VAL A 1 90 ? 11.411 -3.883 -0.772 1.00 95.62 90 VAL A C 1
ATOM 702 O O . VAL A 1 90 ? 10.307 -3.937 -0.232 1.00 95.62 90 VAL A O 1
ATOM 705 N N . PHE A 1 91 ? 11.955 -4.907 -1.416 1.00 95.44 91 PHE A N 1
ATOM 706 C CA . PHE A 1 91 ? 11.346 -6.216 -1.611 1.00 95.44 91 PHE A CA 1
ATOM 707 C C . PHE A 1 91 ? 12.022 -7.222 -0.684 1.00 95.44 91 PHE A C 1
ATOM 709 O O . PHE A 1 91 ? 13.235 -7.420 -0.767 1.00 95.44 91 PHE A O 1
ATOM 716 N N . TYR A 1 92 ? 11.243 -7.828 0.207 1.00 94.12 92 TYR A N 1
ATOM 717 C CA . TYR A 1 92 ? 11.732 -8.734 1.247 1.00 94.12 92 TYR A CA 1
ATOM 718 C C . TYR A 1 92 ? 10.926 -10.035 1.229 1.00 94.12 92 TYR A C 1
ATOM 720 O O . TYR A 1 92 ? 9.698 -9.968 1.190 1.00 94.12 92 TYR A O 1
ATOM 728 N N . HIS A 1 93 ? 11.597 -11.194 1.209 1.00 92.06 93 HIS A N 1
ATOM 729 C CA . HIS A 1 93 ? 10.976 -12.527 1.095 1.00 92.06 93 HIS A CA 1
ATOM 730 C C . HIS A 1 93 ? 9.800 -12.574 0.103 1.00 92.06 93 HIS A C 1
ATOM 732 O O . HIS A 1 93 ? 8.664 -12.912 0.449 1.00 92.06 93 HIS A O 1
ATOM 738 N N . CYS A 1 94 ? 10.060 -12.178 -1.145 1.00 93.12 94 CYS A N 1
ATOM 739 C CA . CYS A 1 94 ? 9.058 -12.166 -2.206 1.00 93.12 94 CYS A CA 1
ATOM 740 C C . CYS A 1 94 ? 9.673 -12.288 -3.602 1.00 93.12 94 CYS A C 1
ATOM 742 O O . CYS A 1 94 ? 10.855 -12.020 -3.817 1.00 93.12 94 CYS A O 1
ATOM 744 N N . SER A 1 95 ? 8.833 -12.644 -4.570 1.00 94.75 95 SER A N 1
ATOM 745 C CA . SER A 1 95 ? 9.118 -12.439 -5.988 1.00 94.75 95 SER A CA 1
ATOM 746 C C . SER A 1 95 ? 8.311 -11.250 -6.485 1.00 94.75 95 SER A C 1
ATOM 748 O O . SER A 1 95 ? 7.156 -11.077 -6.092 1.00 94.75 95 SER A O 1
ATOM 750 N N . ALA A 1 96 ? 8.881 -10.445 -7.377 1.00 95.38 96 ALA A N 1
ATOM 751 C CA . ALA A 1 96 ? 8.164 -9.330 -7.969 1.00 95.38 96 ALA A CA 1
ATOM 752 C C . ALA A 1 96 ? 8.408 -9.188 -9.467 1.00 95.38 96 ALA A C 1
ATOM 754 O O . ALA A 1 96 ? 9.492 -9.461 -9.974 1.00 95.38 96 ALA A O 1
ATOM 755 N N . LYS A 1 97 ? 7.379 -8.696 -10.153 1.00 95.38 97 LYS A N 1
ATOM 756 C CA . LYS A 1 97 ? 7.390 -8.295 -11.553 1.00 95.38 97 LYS A CA 1
ATOM 757 C C . LYS A 1 97 ? 6.981 -6.829 -11.643 1.00 95.38 97 LYS A C 1
ATOM 759 O O . LYS A 1 97 ? 5.871 -6.455 -11.265 1.00 95.38 97 LYS A O 1
ATOM 764 N N . ILE A 1 98 ? 7.877 -5.992 -12.144 1.00 96.00 98 ILE A N 1
ATOM 765 C CA . ILE A 1 98 ? 7.704 -4.547 -12.259 1.00 96.00 98 ILE A CA 1
ATOM 766 C C . ILE A 1 98 ? 7.604 -4.196 -13.737 1.00 96.00 98 ILE A C 1
ATOM 768 O O . ILE A 1 98 ? 8.575 -4.344 -14.468 1.00 96.00 98 ILE A O 1
ATOM 772 N N . ASN A 1 99 ? 6.440 -3.723 -14.173 1.00 93.50 99 ASN A N 1
ATOM 773 C CA . ASN A 1 99 ? 6.218 -3.221 -15.529 1.00 93.50 99 ASN A CA 1
ATOM 774 C C . ASN A 1 99 ? 6.158 -1.698 -15.473 1.00 93.50 99 ASN A C 1
ATOM 776 O O . ASN A 1 99 ? 5.407 -1.150 -14.661 1.00 93.50 99 ASN A O 1
ATOM 780 N N . PHE A 1 100 ? 6.915 -1.006 -16.316 1.00 94.31 100 PHE A N 1
ATOM 781 C CA . PHE A 1 100 ? 6.983 0.450 -16.267 1.00 94.31 100 PHE A CA 1
ATOM 782 C C . PHE A 1 100 ? 7.148 1.077 -17.650 1.00 94.31 100 PHE A C 1
ATOM 784 O O . PHE A 1 100 ? 7.615 0.443 -18.587 1.00 94.31 100 PHE A O 1
ATOM 791 N N . CYS A 1 101 ? 6.727 2.332 -17.771 1.00 93.62 101 CYS A N 1
ATOM 792 C CA . CYS A 1 101 ? 6.937 3.180 -18.939 1.00 93.62 101 CYS A CA 1
ATOM 793 C C . CYS A 1 101 ? 7.348 4.562 -18.430 1.00 93.62 101 CYS A C 1
ATOM 795 O O . CYS A 1 101 ? 6.557 5.233 -17.756 1.00 93.62 101 CYS A O 1
ATOM 797 N N . ILE A 1 102 ? 8.598 4.947 -18.677 1.00 94.38 102 ILE A N 1
ATOM 798 C CA . ILE A 1 102 ? 9.123 6.276 -18.346 1.00 94.38 102 ILE A CA 1
ATOM 799 C C . ILE A 1 102 ? 8.710 7.229 -19.470 1.00 94.38 102 ILE A C 1
ATOM 801 O O . ILE A 1 102 ? 8.714 6.846 -20.635 1.00 94.38 102 ILE A O 1
ATOM 805 N N . VAL A 1 103 ? 8.334 8.466 -19.133 1.00 92.00 103 VAL A N 1
ATOM 806 C CA . VAL A 1 103 ? 7.916 9.461 -20.134 1.00 92.00 103 VAL A CA 1
ATOM 807 C C . VAL A 1 103 ? 9.024 9.650 -21.172 1.00 92.00 103 VAL A C 1
ATOM 809 O O . VAL A 1 103 ? 10.129 10.069 -20.828 1.00 92.00 103 VAL A O 1
ATOM 812 N N . GLY A 1 104 ? 8.700 9.381 -22.439 1.00 92.38 104 GLY A N 1
ATOM 813 C CA . GLY A 1 104 ? 9.636 9.481 -23.563 1.00 92.38 104 GLY A CA 1
ATOM 814 C C . GLY A 1 104 ? 10.485 8.231 -23.822 1.00 92.38 104 GLY A C 1
ATOM 815 O O . GLY A 1 104 ? 11.295 8.248 -24.743 1.00 92.38 104 GLY A O 1
ATOM 816 N N . GLU A 1 105 ? 10.300 7.154 -23.057 1.00 95.12 105 GLU A N 1
ATOM 817 C CA . GLU A 1 105 ? 10.957 5.859 -23.263 1.00 95.12 105 GLU A CA 1
ATOM 818 C C . GLU A 1 105 ? 9.929 4.777 -23.659 1.00 95.12 105 GLU A C 1
ATOM 820 O O . GLU A 1 105 ? 8.720 4.955 -23.510 1.00 95.12 105 GLU A O 1
ATOM 825 N N . SER A 1 106 ? 10.396 3.637 -24.178 1.00 91.31 106 SER A N 1
ATOM 826 C CA . SER A 1 106 ? 9.544 2.464 -24.413 1.00 91.31 106 SER A CA 1
ATOM 827 C C . SER A 1 106 ? 9.206 1.746 -23.103 1.00 91.31 106 SER A C 1
ATOM 829 O O . SER A 1 106 ? 9.968 1.802 -22.139 1.00 91.31 106 SER A O 1
ATOM 831 N N . ALA A 1 107 ? 8.089 1.015 -23.080 1.00 93.38 107 ALA A N 1
ATOM 832 C CA . ALA A 1 107 ? 7.746 0.167 -21.942 1.00 93.38 107 ALA A CA 1
ATOM 833 C C . ALA A 1 107 ? 8.816 -0.914 -21.699 1.00 93.38 107 ALA A C 1
ATOM 835 O O . ALA A 1 107 ? 9.332 -1.505 -22.647 1.00 93.38 107 ALA A O 1
ATOM 836 N N . ASP A 1 108 ? 9.101 -1.190 -20.428 1.00 95.75 108 ASP A N 1
ATOM 837 C CA . ASP A 1 108 ? 10.117 -2.147 -19.988 1.00 95.75 108 ASP A CA 1
ATOM 838 C C . ASP A 1 108 ? 9.647 -2.919 -18.738 1.00 95.75 108 ASP A C 1
ATOM 840 O O . ASP A 1 108 ? 8.608 -2.616 -18.129 1.00 95.75 108 ASP A O 1
ATOM 844 N N . GLN A 1 109 ? 10.384 -3.971 -18.380 1.00 95.50 109 GLN A N 1
ATOM 845 C CA . GLN A 1 109 ? 10.044 -4.892 -17.308 1.00 95.50 109 GLN A CA 1
ATOM 846 C C . GLN A 1 109 ? 11.273 -5.387 -16.539 1.00 95.50 109 GLN A C 1
ATOM 848 O O . GLN A 1 109 ? 12.267 -5.826 -17.111 1.00 95.50 109 GLN A O 1
ATOM 853 N N . ILE A 1 110 ? 11.146 -5.422 -15.214 1.00 94.56 110 ILE A N 1
ATOM 854 C CA . ILE A 1 110 ? 12.092 -6.069 -14.300 1.00 94.56 110 ILE A CA 1
ATOM 855 C C . ILE A 1 110 ? 11.366 -7.212 -13.590 1.00 94.56 110 ILE A C 1
ATOM 857 O O . ILE A 1 110 ? 10.221 -7.052 -13.171 1.00 94.56 110 ILE A O 1
ATOM 861 N N . SER A 1 111 ? 12.028 -8.355 -13.436 1.00 92.75 111 SER A N 1
ATOM 862 C CA . SER A 1 111 ? 11.585 -9.433 -12.546 1.00 92.75 111 SER A CA 1
ATOM 863 C C . SER A 1 111 ? 12.684 -9.704 -11.531 1.00 92.75 111 SER A C 1
ATOM 865 O O . SER A 1 111 ? 13.857 -9.659 -11.887 1.00 92.75 111 SER A O 1
ATOM 867 N N . LEU A 1 112 ? 12.305 -9.948 -10.282 1.00 92.12 112 LEU A N 1
ATOM 868 C CA . LEU A 1 112 ? 13.222 -10.260 -9.191 1.00 92.12 112 LEU A CA 1
ATOM 869 C C . LEU A 1 112 ? 12.634 -11.364 -8.318 1.00 92.12 112 LEU A C 1
ATOM 871 O O . LEU A 1 112 ? 11.415 -11.457 -8.153 1.00 92.12 112 LEU A O 1
ATOM 875 N N . SER A 1 113 ? 13.508 -12.163 -7.717 1.00 89.38 113 SER A N 1
ATOM 876 C CA . SER A 1 113 ? 13.139 -13.131 -6.690 1.00 89.38 113 SER A CA 1
ATOM 877 C C . SER A 1 113 ? 14.101 -13.004 -5.519 1.00 89.38 113 SER A C 1
ATOM 879 O O . SER A 1 113 ? 15.299 -13.219 -5.670 1.00 89.38 113 SER A O 1
ATOM 881 N N . GLU A 1 114 ? 13.587 -12.643 -4.346 1.00 84.88 114 GLU A N 1
ATOM 882 C CA . GLU A 1 114 ? 14.379 -12.517 -3.127 1.00 84.88 114 GLU A CA 1
ATOM 883 C C . GLU A 1 114 ? 13.803 -13.431 -2.050 1.00 84.88 114 GLU A C 1
ATOM 885 O O . GLU A 1 114 ? 12.782 -13.125 -1.440 1.00 84.88 114 GLU A O 1
ATOM 890 N N . ASP A 1 115 ? 14.469 -14.563 -1.843 1.00 83.81 115 ASP A N 1
ATOM 891 C CA . ASP A 1 115 ? 14.100 -15.571 -0.842 1.00 83.81 115 ASP A CA 1
ATOM 892 C C . ASP A 1 115 ? 15.163 -15.730 0.253 1.00 83.81 115 ASP A C 1
ATOM 894 O O . ASP A 1 115 ? 15.039 -16.541 1.167 1.00 83.81 115 ASP A O 1
ATOM 898 N N . ARG A 1 116 ? 16.263 -14.975 0.162 1.00 81.62 116 ARG A N 1
ATOM 899 C CA . ARG A 1 116 ? 17.372 -15.129 1.098 1.00 81.62 116 ARG A CA 1
ATOM 900 C C . ARG A 1 116 ? 17.008 -14.461 2.413 1.00 81.62 116 ARG A C 1
ATOM 902 O O . ARG A 1 116 ? 16.692 -13.273 2.445 1.00 81.62 116 ARG A O 1
ATOM 909 N N . GLU A 1 117 ? 17.133 -15.217 3.500 1.00 75.88 117 GLU A N 1
ATOM 910 C CA . GLU A 1 117 ? 17.040 -14.647 4.840 1.00 75.88 117 GLU A CA 1
ATOM 911 C C . GLU A 1 117 ? 17.999 -13.465 4.997 1.00 75.88 117 GLU A C 1
ATOM 913 O O . GLU A 1 117 ? 19.135 -13.480 4.512 1.00 75.88 117 GLU A O 1
ATOM 918 N N . CYS A 1 118 ? 17.533 -12.445 5.715 1.00 80.25 118 CYS A N 1
ATOM 919 C CA . CYS A 1 118 ? 18.301 -11.248 6.044 1.00 80.25 118 CYS A CA 1
ATOM 920 C C . CYS A 1 118 ? 18.751 -10.397 4.839 1.00 80.25 118 CYS A C 1
ATOM 922 O O . CYS A 1 118 ? 19.640 -9.556 4.988 1.00 80.25 118 CYS A O 1
ATOM 924 N N . LYS A 1 119 ? 18.174 -10.586 3.648 1.00 88.62 119 LYS A N 1
ATOM 925 C CA . LYS A 1 119 ? 18.464 -9.763 2.467 1.00 88.62 119 LYS A CA 1
ATOM 926 C C . LYS A 1 119 ? 17.187 -9.190 1.884 1.00 88.62 119 LYS A C 1
ATOM 928 O O . LYS A 1 119 ? 16.146 -9.838 1.867 1.00 88.62 119 LYS A O 1
ATOM 933 N N . ALA A 1 120 ? 17.286 -7.975 1.362 1.00 92.56 120 ALA A N 1
ATOM 934 C CA . ALA A 1 120 ? 16.211 -7.355 0.607 1.00 92.56 120 ALA A CA 1
ATOM 935 C C . ALA A 1 120 ? 16.739 -6.744 -0.691 1.00 92.56 120 ALA A C 1
ATOM 937 O O . ALA A 1 120 ? 17.884 -6.282 -0.770 1.00 92.56 120 ALA A O 1
ATOM 938 N N . ARG A 1 121 ? 15.880 -6.708 -1.710 1.00 95.00 121 ARG A N 1
ATOM 939 C CA . ARG A 1 121 ? 16.156 -6.005 -2.962 1.00 95.00 121 ARG A CA 1
ATOM 940 C C . ARG A 1 121 ? 15.608 -4.589 -2.875 1.00 95.00 121 ARG A C 1
ATOM 942 O O . ARG A 1 121 ? 14.418 -4.406 -2.636 1.00 95.00 121 ARG A O 1
ATOM 949 N N . GLN A 1 122 ? 16.456 -3.591 -3.079 1.00 95.75 122 GLN A N 1
ATOM 950 C CA . GLN A 1 122 ? 16.057 -2.192 -3.148 1.00 95.75 122 GLN A CA 1
ATOM 951 C C . GLN A 1 122 ? 16.021 -1.727 -4.605 1.00 95.75 122 GLN A C 1
ATOM 953 O O . GLN A 1 122 ? 16.964 -1.959 -5.358 1.00 95.75 122 GLN A O 1
ATOM 958 N N . LEU A 1 123 ? 14.939 -1.042 -4.977 1.00 96.56 123 LEU A N 1
ATOM 959 C CA . LEU A 1 123 ? 14.771 -0.362 -6.257 1.00 96.56 123 LEU A CA 1
ATOM 960 C C . LEU A 1 123 ? 14.590 1.141 -6.016 1.00 96.56 123 LEU A C 1
ATOM 962 O O . LEU A 1 123 ? 13.688 1.564 -5.287 1.00 96.56 123 LEU A O 1
ATOM 966 N N . GLY A 1 124 ? 15.439 1.948 -6.641 1.00 95.12 124 GLY A N 1
ATOM 967 C CA . GLY A 1 124 ? 15.505 3.393 -6.472 1.00 95.12 124 GLY A CA 1
ATOM 968 C C . GLY A 1 124 ? 16.455 3.851 -5.367 1.00 95.12 124 GLY A C 1
ATOM 969 O O . GLY A 1 124 ? 16.920 3.080 -4.522 1.00 95.12 124 GLY A O 1
ATOM 970 N N . LYS A 1 125 ? 16.740 5.156 -5.370 1.00 91.50 125 LYS A N 1
ATOM 971 C CA . LYS A 1 125 ? 17.579 5.815 -4.367 1.00 91.50 125 LYS A CA 1
ATOM 972 C C . LYS A 1 125 ? 17.119 7.239 -4.091 1.00 91.50 125 LYS A C 1
ATOM 974 O O . LYS A 1 125 ? 16.503 7.899 -4.931 1.00 91.50 125 LYS A O 1
ATOM 979 N N . ARG A 1 126 ? 17.475 7.739 -2.906 1.00 87.25 126 ARG A N 1
ATOM 980 C CA . ARG A 1 126 ? 17.169 9.108 -2.476 1.00 87.25 126 ARG A CA 1
ATOM 981 C C . ARG A 1 126 ? 17.639 10.129 -3.516 1.00 87.25 126 ARG A C 1
ATOM 983 O O . ARG A 1 126 ? 18.759 10.057 -4.010 1.00 87.25 126 ARG A O 1
ATOM 990 N N . GLY A 1 127 ? 16.766 11.086 -3.828 1.00 86.62 127 GLY A N 1
ATOM 991 C CA . GLY A 1 127 ? 17.047 12.173 -4.769 1.00 86.62 127 GLY A CA 1
ATOM 992 C C . GLY A 1 127 ? 16.968 11.793 -6.251 1.00 86.62 127 GLY A C 1
ATOM 993 O O . GLY A 1 127 ? 16.940 12.694 -7.084 1.00 86.62 127 GLY A O 1
ATOM 994 N N . LYS A 1 128 ? 16.863 10.503 -6.605 1.00 92.38 128 LYS A N 1
ATOM 995 C CA . LYS A 1 128 ? 16.747 10.057 -8.000 1.00 92.38 128 LYS A CA 1
ATOM 996 C C . LYS A 1 128 ? 15.334 9.560 -8.292 1.00 92.38 128 LYS A C 1
ATOM 998 O O . LYS A 1 128 ? 14.967 8.432 -7.968 1.00 92.38 128 LYS A O 1
ATOM 1003 N N . THR A 1 129 ? 14.542 10.432 -8.909 1.00 93.50 129 THR A N 1
ATOM 1004 C CA . THR A 1 129 ? 13.171 10.129 -9.338 1.00 93.50 129 THR A CA 1
ATOM 1005 C C . THR A 1 129 ? 13.018 10.336 -10.837 1.00 93.50 129 THR A C 1
ATOM 1007 O O . THR A 1 129 ? 13.674 11.201 -11.417 1.00 93.50 129 THR A O 1
ATOM 1010 N N . LEU A 1 130 ? 12.126 9.562 -11.446 1.00 94.88 130 LEU A N 1
ATOM 1011 C CA . LEU A 1 130 ? 11.733 9.677 -12.848 1.00 94.88 130 LEU A CA 1
ATOM 1012 C C . LEU A 1 130 ? 10.246 9.993 -12.948 1.00 94.88 130 LEU A C 1
ATOM 1014 O O . LEU A 1 130 ? 9.500 9.824 -11.980 1.00 94.88 130 LEU A O 1
ATOM 1018 N N . VAL A 1 131 ? 9.827 10.472 -14.118 1.00 93.25 131 VAL A N 1
ATOM 1019 C CA . VAL A 1 131 ? 8.412 10.655 -14.444 1.00 93.25 131 VAL A CA 1
ATOM 1020 C C . VAL A 1 131 ? 7.957 9.449 -15.252 1.00 93.25 131 VAL A C 1
ATOM 1022 O O . VAL A 1 131 ? 8.528 9.156 -16.298 1.00 93.25 131 VAL A O 1
ATOM 1025 N N . TYR A 1 132 ? 6.934 8.764 -14.765 1.00 92.19 132 TYR A N 1
ATOM 1026 C CA . TYR A 1 132 ? 6.374 7.574 -15.389 1.00 92.19 132 TYR A CA 1
ATOM 1027 C C . TYR A 1 132 ? 4.995 7.875 -15.972 1.00 92.19 132 TYR A C 1
ATOM 1029 O O . TYR A 1 132 ? 4.209 8.606 -15.364 1.00 92.19 132 TYR A O 1
ATOM 1037 N N . GLU A 1 133 ? 4.697 7.254 -17.109 1.00 90.19 133 GLU A N 1
ATOM 1038 C CA . GLU A 1 133 ? 3.342 7.108 -17.656 1.00 90.19 133 GLU A CA 1
ATOM 1039 C C . GLU A 1 133 ? 2.635 5.896 -17.032 1.00 90.19 133 GLU A C 1
ATOM 1041 O O . GLU A 1 133 ? 1.421 5.893 -16.823 1.00 90.19 133 GLU A O 1
ATOM 1046 N N . MET A 1 134 ? 3.412 4.862 -16.698 1.00 89.25 134 MET A N 1
ATOM 1047 C CA . MET A 1 134 ? 2.936 3.623 -16.095 1.00 89.25 134 MET A CA 1
ATOM 1048 C C . MET A 1 134 ? 3.994 3.060 -15.147 1.00 89.25 134 MET A C 1
ATOM 1050 O O . MET A 1 134 ? 5.177 3.017 -15.476 1.00 89.25 134 MET A O 1
ATOM 1054 N N . LEU A 1 135 ? 3.552 2.573 -13.990 1.00 91.75 135 LEU A N 1
ATOM 1055 C CA . LEU A 1 135 ? 4.346 1.740 -13.093 1.00 91.75 135 LEU A CA 1
ATOM 1056 C C . LEU A 1 135 ? 3.403 0.759 -12.404 1.00 91.75 135 LEU A C 1
ATOM 1058 O O . LEU A 1 135 ? 2.462 1.164 -11.722 1.00 91.75 135 LEU A O 1
ATOM 1062 N N . VAL A 1 136 ? 3.645 -0.529 -12.597 1.00 91.50 136 VAL A N 1
ATOM 1063 C CA . VAL A 1 136 ? 2.849 -1.615 -12.034 1.00 91.50 136 VAL A CA 1
ATOM 1064 C C . VAL A 1 136 ? 3.800 -2.587 -11.361 1.00 91.50 136 VAL A C 1
ATOM 1066 O O . VAL A 1 136 ? 4.649 -3.175 -12.021 1.00 91.50 136 VAL A O 1
ATOM 1069 N N . ILE A 1 137 ? 3.640 -2.757 -10.055 1.00 94.31 137 ILE A N 1
ATOM 1070 C CA . ILE A 1 137 ? 4.444 -3.652 -9.228 1.00 94.31 137 ILE A CA 1
ATOM 1071 C C . ILE A 1 137 ? 3.547 -4.823 -8.830 1.00 94.31 137 ILE A C 1
ATOM 1073 O O . ILE A 1 137 ? 2.571 -4.639 -8.107 1.00 94.31 137 ILE A O 1
ATOM 1077 N N . GLU A 1 138 ? 3.847 -6.016 -9.321 1.00 90.75 138 GLU A N 1
ATOM 1078 C CA . GLU A 1 138 ? 3.173 -7.260 -8.949 1.00 90.75 138 GLU A CA 1
ATOM 1079 C C . GLU A 1 138 ? 4.097 -8.049 -8.033 1.00 90.75 138 GLU A C 1
ATOM 1081 O O . GLU A 1 138 ? 5.249 -8.278 -8.382 1.00 90.75 138 GLU A O 1
ATOM 1086 N N . VAL A 1 139 ? 3.616 -8.414 -6.850 1.00 92.50 139 VAL A N 1
ATOM 1087 C CA . VAL A 1 139 ? 4.415 -9.019 -5.786 1.00 92.50 139 VAL A CA 1
ATOM 1088 C C . VAL A 1 139 ? 3.717 -10.269 -5.296 1.00 92.50 139 VAL A C 1
ATOM 1090 O O . VAL A 1 139 ? 2.558 -10.222 -4.894 1.00 92.50 139 VAL A O 1
ATOM 1093 N N . GLU A 1 140 ? 4.443 -11.371 -5.291 1.00 92.75 140 GLU A N 1
ATOM 1094 C CA . GLU A 1 140 ? 3.960 -12.686 -4.900 1.00 92.75 140 GLU A CA 1
ATOM 1095 C C . GLU A 1 140 ? 4.970 -13.359 -3.969 1.00 92.75 140 GLU A C 1
ATOM 1097 O O . GLU A 1 140 ? 6.036 -12.818 -3.656 1.00 92.75 140 GLU A O 1
ATOM 1102 N N . ARG A 1 141 ? 4.627 -14.556 -3.495 1.00 89.25 141 ARG A N 1
ATOM 1103 C CA . ARG A 1 141 ? 5.546 -15.359 -2.684 1.00 89.25 141 ARG A CA 1
ATOM 1104 C C . ARG A 1 141 ? 6.829 -15.686 -3.469 1.00 89.25 141 ARG A C 1
ATOM 1106 O O . ARG A 1 141 ? 6.772 -15.750 -4.703 1.00 89.25 141 ARG A O 1
ATOM 1113 N N . PRO A 1 142 ? 7.957 -15.918 -2.774 1.00 89.19 142 PRO A N 1
ATOM 1114 C CA . PRO A 1 142 ? 9.195 -16.355 -3.408 1.00 89.19 142 PRO A CA 1
ATOM 1115 C C . PRO A 1 142 ? 8.987 -17.529 -4.372 1.00 89.19 142 PRO A C 1
ATOM 1117 O O . PRO A 1 142 ? 8.150 -18.399 -4.133 1.00 89.19 142 PRO A O 1
ATOM 1120 N N . GLY A 1 143 ? 9.730 -17.529 -5.478 1.00 79.00 143 GLY A N 1
ATOM 1121 C CA . GLY A 1 143 ? 9.660 -18.554 -6.522 1.00 79.00 143 GLY A CA 1
ATOM 1122 C C . GLY A 1 143 ? 8.529 -18.381 -7.544 1.00 79.00 143 GLY A C 1
ATOM 1123 O O . GLY A 1 143 ? 8.486 -19.132 -8.514 1.00 79.00 143 GLY A O 1
ATOM 1124 N N . THR A 1 144 ? 7.636 -17.395 -7.385 1.00 83.44 144 THR A N 1
ATOM 1125 C CA . THR A 1 144 ? 6.517 -17.184 -8.331 1.00 83.44 144 THR A CA 1
ATOM 1126 C C . THR A 1 144 ? 6.974 -16.553 -9.648 1.00 83.44 144 THR A C 1
ATOM 1128 O O . THR A 1 144 ? 6.470 -16.898 -10.716 1.00 83.44 144 THR A O 1
ATOM 1131 N N . PHE A 1 145 ? 7.939 -15.633 -9.582 1.00 77.12 145 PHE A N 1
ATOM 1132 C CA . PHE A 1 145 ? 8.557 -15.023 -10.757 1.00 77.12 145 PHE A CA 1
ATOM 1133 C C . PHE A 1 145 ? 10.045 -15.378 -10.739 1.00 77.12 145 PHE A C 1
ATOM 1135 O O . PHE A 1 145 ? 10.723 -15.000 -9.781 1.00 77.12 145 PHE A O 1
ATOM 1142 N N . PRO A 1 146 ? 10.564 -16.123 -11.731 1.00 64.75 146 PRO A N 1
ATOM 1143 C CA . PRO A 1 146 ? 11.990 -16.413 -11.789 1.00 64.75 146 PRO A CA 1
ATOM 1144 C C . PRO A 1 146 ? 12.771 -15.109 -11.983 1.00 64.75 146 PRO A C 1
ATOM 1146 O O . PRO A 1 146 ? 12.362 -14.241 -12.759 1.00 64.75 146 PRO A O 1
ATOM 1149 N N . ASP A 1 147 ? 13.885 -14.967 -11.262 1.00 62.53 147 ASP A N 1
ATOM 1150 C CA . ASP A 1 147 ? 14.806 -13.850 -11.467 1.00 62.53 147 ASP A CA 1
ATOM 1151 C C . ASP A 1 147 ? 15.391 -13.930 -12.886 1.00 62.53 147 ASP A C 1
ATOM 1153 O O . ASP A 1 147 ? 15.618 -15.025 -13.413 1.00 62.53 147 ASP A O 1
ATOM 1157 N N . ARG A 1 148 ? 15.656 -12.778 -13.504 1.00 54.84 148 ARG A N 1
ATOM 1158 C CA . ARG A 1 148 ? 16.275 -12.718 -14.832 1.00 54.84 148 ARG A CA 1
ATOM 1159 C C . ARG A 1 148 ? 17.656 -13.388 -14.815 1.00 54.84 148 ARG A C 1
ATOM 1161 O O . ARG A 1 148 ? 17.959 -14.137 -15.738 1.00 54.84 148 ARG A O 1
ATOM 1168 N N . ASP A 1 149 ? 18.393 -13.247 -13.712 1.00 51.25 149 ASP A N 1
ATOM 1169 C CA . ASP A 1 149 ? 19.682 -13.920 -13.481 1.00 51.25 149 ASP A CA 1
ATOM 1170 C C . ASP A 1 149 ? 19.529 -15.448 -13.294 1.00 51.25 149 ASP A C 1
ATOM 1172 O O . ASP A 1 149 ? 20.432 -16.222 -13.602 1.00 51.25 149 ASP A O 1
ATOM 1176 N N . SER A 1 150 ? 18.368 -15.926 -12.825 1.00 49.19 150 SER A N 1
ATOM 1177 C CA . SER A 1 150 ? 18.093 -17.368 -12.665 1.00 49.19 150 SER A CA 1
ATOM 1178 C C . SER A 1 150 ? 17.711 -18.055 -13.981 1.00 49.19 150 SER A C 1
ATOM 1180 O O . SER A 1 150 ? 17.848 -19.273 -14.110 1.00 49.19 150 SER A O 1
ATOM 1182 N N . LEU A 1 151 ? 17.235 -17.292 -14.971 1.00 45.81 151 LEU A N 1
ATOM 1183 C CA . LEU A 1 151 ? 16.888 -17.815 -16.295 1.00 45.81 151 LEU A CA 1
ATOM 1184 C C . LEU A 1 151 ? 18.127 -18.168 -17.131 1.00 45.81 151 LEU A C 1
ATOM 1186 O O . LEU A 1 151 ? 18.043 -19.065 -17.969 1.00 45.81 151 LEU A O 1
ATOM 1190 N N . GLU A 1 152 ? 19.280 -17.543 -16.875 1.00 43.72 152 GLU A N 1
ATOM 1191 C CA . GLU A 1 152 ? 20.542 -17.912 -17.534 1.00 43.72 152 GLU A CA 1
ATOM 1192 C C . GLU A 1 152 ? 21.052 -19.285 -17.064 1.00 43.72 152 GLU A C 1
ATOM 1194 O O . GLU A 1 152 ? 21.526 -20.077 -17.876 1.00 43.72 152 GLU A O 1
ATOM 1199 N N . ILE A 1 153 ? 20.841 -19.639 -15.789 1.00 43.88 153 ILE A N 1
ATOM 1200 C CA . ILE A 1 153 ? 21.203 -20.958 -15.236 1.00 43.88 153 ILE A CA 1
ATOM 1201 C C . ILE A 1 153 ? 20.306 -22.069 -15.816 1.00 43.88 153 ILE A C 1
ATOM 1203 O O . ILE A 1 153 ? 20.766 -23.177 -16.090 1.00 43.88 153 ILE A O 1
ATOM 1207 N N . LEU A 1 154 ? 19.026 -21.773 -16.061 1.00 37.88 154 LEU A N 1
ATOM 1208 C CA . LEU A 1 154 ? 18.062 -22.739 -16.606 1.00 37.88 154 LEU A CA 1
ATOM 1209 C C . LEU A 1 154 ? 18.223 -23.002 -18.112 1.00 37.88 154 LEU A C 1
ATOM 1211 O O . LEU A 1 154 ? 17.749 -24.031 -18.596 1.00 37.88 154 LEU A O 1
ATOM 1215 N N . ASN A 1 155 ? 18.900 -22.120 -18.851 1.00 35.06 155 ASN A N 1
ATOM 1216 C CA . ASN A 1 155 ? 19.170 -22.325 -20.277 1.00 35.06 155 ASN A CA 1
ATOM 1217 C C . ASN A 1 155 ? 20.362 -23.255 -20.550 1.00 35.06 155 ASN A C 1
ATOM 1219 O O . ASN A 1 155 ? 20.482 -23.747 -21.665 1.00 35.06 155 ASN A O 1
ATOM 1223 N N . ILE A 1 156 ? 21.186 -23.577 -19.547 1.00 38.59 156 ILE A N 1
ATOM 1224 C CA . ILE A 1 156 ? 22.290 -24.545 -19.696 1.00 38.59 156 ILE A CA 1
ATOM 1225 C C . ILE A 1 156 ? 21.783 -26.000 -19.607 1.00 38.59 156 ILE A C 1
ATOM 1227 O O . ILE A 1 156 ? 22.428 -26.919 -20.103 1.00 38.59 156 ILE A O 1
ATOM 1231 N N . HIS A 1 157 ? 20.589 -26.230 -19.049 1.00 36.91 157 HIS A N 1
ATOM 1232 C CA . HIS A 1 157 ? 20.040 -27.577 -18.836 1.00 36.91 157 HIS A CA 1
ATOM 1233 C C . HIS A 1 157 ? 18.926 -27.999 -19.809 1.00 36.91 157 HIS A C 1
ATOM 1235 O O . HIS A 1 157 ? 18.383 -29.093 -19.663 1.00 36.91 157 HIS A O 1
ATOM 1241 N N . LYS A 1 158 ? 18.573 -27.174 -20.805 1.00 33.66 158 LYS A N 1
ATOM 1242 C CA . LYS A 1 158 ? 17.444 -27.450 -21.718 1.00 33.66 158 LYS A CA 1
ATOM 1243 C C . LYS A 1 158 ? 17.779 -28.209 -23.006 1.00 33.66 158 LYS A C 1
ATOM 1245 O O . LYS A 1 158 ? 16.849 -28.559 -23.725 1.00 33.66 158 LYS A O 1
ATOM 1250 N N . ASP A 1 159 ? 19.041 -28.555 -23.249 1.00 33.53 159 ASP A N 1
ATOM 1251 C CA . ASP A 1 159 ? 19.442 -29.316 -24.447 1.00 33.53 159 ASP A CA 1
ATOM 1252 C C . ASP A 1 159 ? 19.396 -30.845 -24.281 1.00 33.53 159 ASP A C 1
ATOM 1254 O O . ASP A 1 159 ? 19.869 -31.595 -25.132 1.00 33.53 159 ASP A O 1
ATOM 1258 N N . SER A 1 160 ? 18.779 -31.354 -23.215 1.00 37.41 160 SER A N 1
ATOM 1259 C CA . SER A 1 160 ? 18.692 -32.794 -22.978 1.00 37.41 160 SER A CA 1
ATOM 1260 C C . SER A 1 160 ? 17.299 -33.205 -22.504 1.00 37.41 160 SER A C 1
ATOM 1262 O O . SER A 1 160 ? 16.913 -32.927 -21.374 1.00 37.41 160 SER A O 1
ATOM 1264 N N . MET A 1 161 ? 16.630 -33.978 -23.363 1.00 33.00 161 MET A N 1
ATOM 1265 C CA . MET A 1 161 ? 15.420 -34.790 -23.146 1.00 33.00 161 MET A CA 1
ATOM 1266 C C . MET A 1 161 ? 14.081 -34.245 -23.669 1.00 33.00 161 MET A C 1
ATOM 1268 O O . MET A 1 161 ? 13.232 -33.735 -22.950 1.00 33.00 161 MET A O 1
ATOM 1272 N N . PHE A 1 162 ? 13.914 -34.490 -24.969 1.00 30.97 162 PHE A N 1
ATOM 1273 C CA . PHE A 1 162 ? 12.908 -35.386 -25.555 1.00 30.97 162 PHE A CA 1
ATOM 1274 C C . PHE A 1 162 ? 11.406 -35.072 -25.414 1.00 30.97 162 PHE A C 1
ATOM 1276 O O . PHE A 1 162 ? 10.775 -35.213 -24.371 1.00 30.97 162 PHE A O 1
ATOM 1283 N N . GLN A 1 163 ? 10.858 -34.771 -26.595 1.00 36.59 163 GLN A N 1
ATOM 1284 C CA . GLN A 1 163 ? 9.537 -35.103 -27.128 1.00 36.59 163 GLN A CA 1
ATOM 1285 C C . GLN A 1 163 ? 8.721 -36.133 -26.328 1.00 36.59 163 GLN A C 1
ATOM 1287 O O . GLN A 1 163 ? 9.144 -37.273 -26.162 1.00 36.59 163 GLN A O 1
ATOM 1292 N N . SER A 1 164 ? 7.468 -35.786 -26.019 1.00 30.48 164 SER A N 1
ATOM 1293 C CA . SER A 1 164 ? 6.305 -36.637 -26.312 1.00 30.48 164 SER A CA 1
ATOM 1294 C C . SER A 1 164 ? 5.022 -35.802 -26.373 1.00 30.48 164 SER A C 1
ATOM 1296 O O . SER A 1 164 ? 4.810 -34.859 -25.620 1.00 30.48 164 SER A O 1
ATOM 1298 N N . SER A 1 165 ? 4.199 -36.184 -27.333 1.00 31.33 165 SER A N 1
ATOM 1299 C CA . SER A 1 165 ? 2.922 -35.674 -27.826 1.00 31.33 165 SER A CA 1
ATOM 1300 C C . SER A 1 165 ? 1.742 -35.554 -26.839 1.00 31.33 165 SER A C 1
ATOM 1302 O O . SER A 1 165 ? 1.508 -36.454 -26.046 1.00 31.33 165 SER A O 1
ATOM 1304 N N . ILE A 1 166 ? 0.936 -34.502 -27.077 1.00 28.38 166 ILE A N 1
ATOM 1305 C CA . ILE A 1 166 ? -0.545 -34.453 -27.224 1.00 28.38 166 ILE A CA 1
ATOM 1306 C C . ILE A 1 166 ? -1.428 -34.931 -26.047 1.00 28.38 166 ILE A C 1
ATOM 1308 O O . ILE A 1 166 ? -1.461 -36.111 -25.742 1.00 28.38 166 ILE A O 1
ATOM 1312 N N . SER A 1 167 ? -2.313 -34.052 -25.540 1.00 27.95 167 SER A N 1
ATOM 1313 C CA . SER A 1 167 ? -3.772 -34.122 -25.818 1.00 27.95 167 SER A CA 1
ATOM 1314 C C . SER A 1 167 ? -4.582 -33.078 -25.035 1.00 27.95 167 SER A C 1
ATOM 1316 O O . SER A 1 167 ? -4.621 -33.085 -23.808 1.00 27.95 167 SER A O 1
ATOM 1318 N N . LEU A 1 168 ? -5.280 -32.213 -25.775 1.00 34.81 168 LEU A N 1
ATOM 1319 C CA . LEU A 1 168 ? -6.421 -31.422 -25.315 1.00 34.81 168 LEU A CA 1
ATOM 1320 C C . LEU A 1 168 ? -7.603 -32.365 -25.072 1.00 34.81 168 LEU A C 1
ATOM 1322 O O . LEU A 1 168 ? -8.118 -32.914 -26.040 1.00 34.81 168 LEU A O 1
ATOM 1326 N N . LEU A 1 169 ? -8.077 -32.491 -23.831 1.00 26.53 169 LEU A N 1
ATOM 1327 C CA . LEU A 1 169 ? -9.449 -32.915 -23.555 1.00 26.53 169 LEU A CA 1
ATOM 1328 C C . LEU A 1 169 ? -10.023 -32.160 -22.352 1.00 26.53 169 LEU A C 1
ATOM 1330 O O . LEU A 1 169 ? -9.494 -32.168 -21.244 1.00 26.53 169 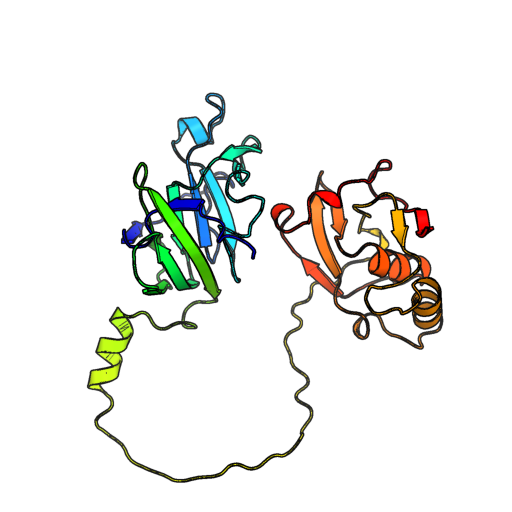LEU A O 1
ATOM 1334 N N . SER A 1 170 ? -11.137 -31.498 -22.647 1.00 37.75 170 SER A N 1
ATOM 1335 C CA . SER A 1 170 ? -12.118 -30.960 -21.720 1.00 37.75 170 SER A CA 1
ATOM 1336 C C . SER A 1 170 ? -12.757 -32.092 -20.923 1.00 37.75 170 SER A C 1
ATOM 1338 O O . SER A 1 170 ? -13.377 -32.976 -21.509 1.00 37.75 170 SER A O 1
ATOM 1340 N N . THR A 1 171 ? -12.702 -31.994 -19.599 1.00 26.77 171 THR A N 1
ATOM 1341 C CA . THR A 1 171 ? -13.783 -32.469 -18.735 1.00 26.77 171 THR A CA 1
ATOM 1342 C C . THR A 1 171 ? -13.963 -31.470 -17.607 1.00 26.77 171 THR A C 1
ATOM 1344 O O . THR A 1 171 ? -13.064 -31.260 -16.792 1.00 26.77 171 THR A O 1
ATOM 1347 N N . ALA A 1 172 ? -15.138 -30.845 -17.586 1.00 37.84 172 ALA A N 1
ATOM 1348 C CA . ALA A 1 172 ? -15.651 -30.138 -16.432 1.00 37.84 172 ALA A CA 1
ATOM 1349 C C . ALA A 1 172 ? -15.689 -31.106 -15.246 1.00 37.84 172 ALA A C 1
ATOM 1351 O O . ALA A 1 172 ? -16.521 -32.006 -15.197 1.00 37.84 172 ALA A O 1
ATOM 1352 N N . SER A 1 173 ? -14.783 -30.893 -14.302 1.00 28.02 173 SER A N 1
ATOM 1353 C CA . SER A 1 173 ? -14.815 -31.515 -12.990 1.00 28.02 173 SER A CA 1
ATOM 1354 C C . SER A 1 173 ? -14.531 -30.425 -11.980 1.00 28.02 173 SER A C 1
ATOM 1356 O O . SER A 1 173 ? -13.527 -29.721 -12.050 1.00 28.02 173 SER A O 1
ATOM 1358 N N . THR A 1 174 ? -15.496 -30.264 -11.092 1.00 35.69 174 THR A N 1
ATOM 1359 C CA . THR A 1 174 ? -15.573 -29.383 -9.938 1.00 35.69 174 THR A CA 1
ATOM 1360 C C . THR A 1 174 ? -14.245 -29.312 -9.182 1.00 35.69 174 THR A C 1
ATOM 1362 O O . THR A 1 174 ? -14.007 -30.071 -8.248 1.00 35.69 174 THR A O 1
ATOM 1365 N N . ILE A 1 175 ? -13.374 -28.373 -9.555 1.00 29.94 175 ILE A N 1
ATOM 1366 C CA . ILE A 1 175 ? -12.293 -27.942 -8.675 1.00 29.94 175 ILE A CA 1
ATOM 1367 C C . ILE A 1 175 ? -12.935 -26.944 -7.722 1.00 29.94 175 ILE A C 1
ATOM 1369 O O . ILE A 1 175 ? -13.053 -25.752 -7.997 1.00 29.94 175 ILE A O 1
ATOM 1373 N N . THR A 1 176 ? -13.410 -27.467 -6.597 1.00 32.56 176 THR A N 1
ATOM 1374 C CA . THR A 1 176 ? -13.518 -26.718 -5.349 1.00 32.56 176 THR A CA 1
ATOM 1375 C C . THR A 1 176 ? -12.157 -26.079 -5.097 1.00 32.56 176 THR A C 1
ATOM 1377 O O . THR A 1 176 ? -11.251 -26.728 -4.585 1.00 32.56 176 THR A O 1
ATOM 1380 N N . SER A 1 177 ? -11.982 -24.833 -5.538 1.00 31.83 177 SER A N 1
ATOM 1381 C CA . SER A 1 177 ? -10.759 -24.066 -5.329 1.00 31.83 177 SER A CA 1
ATOM 1382 C C . SER A 1 177 ? -10.511 -23.913 -3.826 1.00 31.83 177 SER A C 1
ATOM 1384 O O . SER A 1 177 ? -11.286 -23.217 -3.162 1.00 31.83 177 SER A O 1
ATOM 1386 N N . PRO A 1 178 ? -9.434 -24.482 -3.258 1.00 35.62 178 PRO A N 1
ATOM 1387 C CA . PRO A 1 178 ? -9.046 -24.204 -1.887 1.00 35.62 178 PRO A CA 1
ATOM 1388 C C . PRO A 1 178 ? -8.242 -22.898 -1.889 1.00 35.62 178 PRO A C 1
ATOM 1390 O O . PRO A 1 178 ? -7.024 -22.891 -1.761 1.00 35.62 178 PRO A O 1
ATOM 1393 N N . LEU A 1 179 ? -8.923 -21.771 -2.118 1.00 31.81 179 LEU A N 1
ATOM 1394 C CA . LEU A 1 179 ? -8.305 -20.436 -2.174 1.00 31.81 179 LEU A CA 1
ATOM 1395 C C . LEU A 1 179 ? -9.023 -19.417 -1.281 1.00 31.81 179 LEU A C 1
ATOM 1397 O O . LEU A 1 179 ? -8.966 -18.210 -1.501 1.00 31.81 179 LEU A O 1
ATOM 1401 N N . LEU A 1 180 ? -9.681 -19.904 -0.231 1.00 37.53 180 LEU A N 1
ATOM 1402 C CA . LEU A 1 180 ? -10.222 -19.077 0.839 1.00 37.53 180 LEU A CA 1
ATOM 1403 C C . LEU A 1 180 ? -9.419 -19.310 2.118 1.00 37.53 180 LEU A C 1
ATOM 1405 O O . LEU A 1 180 ? -9.904 -19.917 3.062 1.00 37.53 180 LEU A O 1
ATOM 1409 N N . SER A 1 181 ? -8.226 -18.717 2.206 1.00 36.81 181 SER A N 1
ATOM 1410 C CA . SER A 1 181 ? -7.752 -18.238 3.512 1.00 36.81 181 SER A CA 1
ATOM 1411 C C . SER A 1 181 ? -8.449 -16.902 3.832 1.00 36.81 181 SER A C 1
ATOM 1413 O O . SER A 1 181 ? -7.812 -15.870 4.056 1.00 36.81 181 SER A O 1
ATOM 1415 N N . GLY A 1 182 ? -9.780 -16.878 3.744 1.00 51.69 182 GLY A N 1
ATOM 1416 C CA . GLY A 1 182 ? -10.571 -15.760 4.237 1.00 51.69 182 GLY A CA 1
ATOM 1417 C C . GLY A 1 182 ? -10.639 -15.893 5.748 1.00 51.69 182 GLY A C 1
ATOM 1418 O O . GLY A 1 182 ? -11.114 -16.909 6.242 1.00 51.69 182 GLY A O 1
ATOM 1419 N N . ALA A 1 183 ? -10.145 -14.903 6.487 1.00 78.94 183 ALA A N 1
ATOM 1420 C CA . ALA A 1 183 ? -10.453 -14.839 7.908 1.00 78.94 183 ALA A CA 1
ATOM 1421 C C . ALA A 1 183 ? -11.976 -14.700 8.051 1.00 78.94 183 ALA A C 1
ATOM 1423 O O . ALA A 1 183 ? -12.601 -13.966 7.286 1.00 78.94 183 ALA A O 1
ATOM 1424 N N . GLU A 1 184 ? -12.575 -15.386 9.013 1.00 90.81 184 GLU A N 1
ATOM 1425 C CA . GLU A 1 184 ? -13.960 -15.134 9.394 1.00 90.81 184 GLU A CA 1
ATOM 1426 C C . GLU A 1 184 ? -14.022 -14.038 10.462 1.00 90.81 184 GLU A C 1
ATOM 1428 O O . GLU A 1 184 ? -13.087 -13.854 11.248 1.00 90.81 184 GLU A O 1
ATOM 1433 N N . MET A 1 185 ? -15.102 -13.259 10.472 1.00 93.50 185 MET A N 1
ATOM 1434 C CA . MET A 1 185 ? -15.319 -12.219 11.477 1.00 93.50 185 MET A CA 1
ATOM 1435 C C . MET A 1 185 ? -16.806 -12.064 11.764 1.00 93.50 185 MET A C 1
ATOM 1437 O O . MET A 1 185 ? -17.637 -12.196 10.863 1.00 93.50 185 MET A O 1
ATOM 1441 N N . SER A 1 186 ? -17.148 -11.741 13.011 1.00 95.81 186 SER A N 1
ATOM 1442 C CA . SER A 1 186 ? -18.534 -11.448 13.356 1.00 95.81 186 SER A CA 1
ATOM 1443 C C . SER A 1 186 ? -18.967 -10.114 12.740 1.00 95.81 186 SER A C 1
ATOM 1445 O O . SER A 1 186 ? -18.297 -9.104 12.977 1.00 95.81 186 SER A O 1
ATOM 1447 N N . PRO A 1 187 ? -20.099 -10.049 12.008 1.00 96.06 187 PRO A N 1
ATOM 1448 C CA . PRO A 1 187 ? -20.635 -8.789 11.490 1.00 96.06 187 PRO A CA 1
ATOM 1449 C C . PRO A 1 187 ? -20.801 -7.708 12.562 1.00 96.06 187 PRO A C 1
ATOM 1451 O O . PRO A 1 187 ? -20.620 -6.529 12.268 1.00 96.06 187 PRO A O 1
ATOM 1454 N N . ALA A 1 188 ? -21.094 -8.093 13.810 1.00 93.44 188 ALA A N 1
ATOM 1455 C CA . ALA A 1 188 ? -21.249 -7.173 14.936 1.00 93.44 188 ALA A CA 1
ATOM 1456 C C . ALA A 1 188 ? -19.961 -6.396 15.273 1.00 93.44 188 ALA A C 1
ATOM 1458 O O . ALA A 1 188 ? -20.038 -5.269 15.756 1.00 93.44 188 ALA A O 1
ATOM 1459 N N . GLN A 1 189 ? -18.787 -6.961 14.976 1.00 94.56 189 GLN A N 1
ATOM 1460 C CA . GLN A 1 189 ? -17.481 -6.336 15.225 1.00 94.56 189 GLN A CA 1
ATOM 1461 C C . GLN A 1 189 ? -17.053 -5.368 14.110 1.00 94.56 189 GLN A C 1
ATOM 1463 O O . GLN A 1 189 ? -16.039 -4.684 14.249 1.00 94.56 189 GLN A O 1
ATOM 1468 N N . ILE A 1 190 ? -17.796 -5.315 12.999 1.00 96.81 190 ILE A N 1
ATOM 1469 C CA . ILE A 1 190 ? -17.447 -4.530 11.813 1.00 96.81 190 ILE A CA 1
ATOM 1470 C C . ILE A 1 190 ? -18.328 -3.279 11.750 1.00 96.81 190 ILE A C 1
ATOM 1472 O O . ILE A 1 190 ? -19.552 -3.338 11.867 1.00 96.81 190 ILE A O 1
ATOM 1476 N N . HIS A 1 191 ? -17.700 -2.132 11.537 1.00 96.94 191 HIS A N 1
ATOM 1477 C CA . HIS A 1 191 ? -18.318 -0.815 11.493 1.00 96.94 191 HIS A CA 1
ATOM 1478 C C . HIS A 1 191 ? -18.530 -0.344 10.048 1.00 96.94 191 HIS A C 1
ATOM 1480 O O . HIS A 1 191 ? -17.772 -0.683 9.132 1.00 96.94 191 HIS A O 1
ATOM 1486 N N . PHE A 1 192 ? -19.570 0.456 9.835 1.00 97.12 192 PHE A N 1
ATOM 1487 C CA . PHE A 1 192 ? -19.814 1.113 8.555 1.00 97.12 192 PHE A CA 1
ATOM 1488 C C . PHE A 1 192 ? -18.843 2.276 8.363 1.00 97.12 192 PHE A C 1
ATOM 1490 O O . PHE A 1 192 ? -18.626 3.057 9.285 1.00 97.12 192 PHE A O 1
ATOM 1497 N N . ILE A 1 193 ? -18.268 2.423 7.168 1.00 94.38 193 ILE A N 1
ATOM 1498 C CA . ILE A 1 193 ? -17.445 3.606 6.866 1.00 94.38 193 ILE A CA 1
ATOM 1499 C C . ILE A 1 193 ? -18.283 4.788 6.349 1.00 94.38 193 ILE A C 1
ATOM 1501 O O . ILE A 1 193 ? -17.888 5.942 6.508 1.00 94.38 193 ILE A O 1
ATOM 1505 N N . GLN A 1 194 ? -19.468 4.502 5.794 1.00 93.06 194 GLN A N 1
ATOM 1506 C CA . GLN A 1 194 ? -20.403 5.502 5.273 1.00 93.06 194 GLN A CA 1
ATOM 1507 C C . GLN A 1 194 ? -21.587 5.706 6.219 1.00 93.06 194 GLN A C 1
ATOM 1509 O O . GLN A 1 194 ? -22.033 4.767 6.873 1.00 93.06 194 GLN A O 1
ATOM 1514 N N . ASP A 1 195 ? -22.126 6.920 6.218 1.00 93.88 195 ASP A N 1
ATOM 1515 C CA . ASP A 1 195 ? -23.386 7.315 6.860 1.00 93.88 195 ASP A CA 1
ATOM 1516 C C . ASP A 1 195 ? -24.640 6.858 6.098 1.00 93.88 195 ASP A C 1
ATOM 1518 O O . ASP A 1 195 ? -25.700 6.687 6.701 1.00 93.88 195 ASP A O 1
ATOM 1522 N N . SER A 1 196 ? -24.527 6.608 4.788 1.00 94.38 196 SER A N 1
ATOM 1523 C CA . SER A 1 196 ? -25.633 6.138 3.956 1.00 94.38 196 SER A CA 1
ATOM 1524 C C . SER A 1 196 ? -25.263 5.044 2.949 1.00 94.38 196 SER A C 1
ATOM 1526 O O . SER A 1 196 ? -24.136 4.955 2.456 1.00 94.38 196 SER A O 1
ATOM 1528 N N . ILE A 1 197 ? -26.253 4.224 2.589 1.00 95.38 197 ILE A N 1
ATOM 1529 C CA . ILE A 1 197 ? -26.185 3.198 1.540 1.00 95.38 197 ILE A CA 1
ATOM 1530 C C . ILE A 1 197 ? -27.363 3.328 0.576 1.00 95.38 197 ILE A C 1
ATOM 1532 O O . ILE A 1 197 ? -28.449 3.735 0.964 1.00 95.38 197 ILE A O 1
ATOM 1536 N N . ALA A 1 198 ? -27.166 2.949 -0.686 1.00 91.56 198 ALA A N 1
ATOM 1537 C CA . ALA A 1 198 ? -28.268 2.827 -1.641 1.00 91.56 198 ALA A CA 1
ATOM 1538 C C . ALA A 1 198 ? -29.077 1.542 -1.395 1.00 91.56 198 ALA A C 1
ATOM 1540 O O . ALA A 1 198 ? -28.490 0.504 -1.075 1.00 91.56 198 ALA A O 1
ATOM 1541 N N . ASN A 1 199 ? -30.387 1.579 -1.651 1.00 94.31 199 ASN A N 1
ATOM 1542 C CA . ASN A 1 199 ? -31.287 0.417 -1.589 1.00 94.31 199 ASN A CA 1
ATOM 1543 C C . ASN A 1 199 ? -31.001 -0.718 -2.602 1.00 94.31 199 ASN A C 1
ATOM 1545 O O . ASN A 1 199 ? -31.593 -1.799 -2.510 1.00 94.31 199 ASN A O 1
ATOM 1549 N N . ARG A 1 200 ? -30.086 -0.514 -3.560 1.00 88.38 200 ARG A N 1
ATOM 1550 C CA . ARG A 1 200 ? -29.697 -1.498 -4.584 1.00 88.38 200 ARG A CA 1
ATOM 1551 C C . ARG A 1 200 ? -28.188 -1.694 -4.660 1.00 88.38 200 ARG A C 1
ATOM 1553 O O . ARG A 1 200 ? -27.401 -0.782 -4.397 1.00 88.38 200 ARG A O 1
ATOM 1560 N N . PHE A 1 201 ? -27.769 -2.890 -5.064 1.00 87.56 201 PHE A N 1
ATOM 1561 C CA . PHE A 1 201 ? -26.394 -3.191 -5.461 1.00 87.56 201 PHE A CA 1
ATOM 1562 C C . PHE A 1 201 ? -26.086 -2.642 -6.858 1.00 87.56 201 PHE A C 1
ATOM 1564 O O . PHE A 1 201 ? -26.987 -2.393 -7.651 1.00 87.56 201 PHE A O 1
ATOM 1571 N N . THR A 1 202 ? -24.800 -2.537 -7.202 1.00 79.12 202 THR A N 1
ATOM 1572 C CA . THR A 1 202 ? -24.361 -2.123 -8.549 1.00 79.12 202 THR A CA 1
ATOM 1573 C C . THR A 1 202 ? -24.864 -3.068 -9.654 1.00 79.12 202 THR A C 1
ATOM 1575 O O . THR A 1 202 ? -25.027 -2.651 -10.788 1.00 79.12 202 THR A O 1
ATOM 1578 N N . CYS A 1 203 ? -25.182 -4.323 -9.317 1.00 76.88 203 CYS A N 1
ATOM 1579 C CA . CYS A 1 203 ? -25.808 -5.296 -10.222 1.00 76.88 203 CYS A CA 1
ATOM 1580 C C . CYS A 1 203 ? -27.350 -5.205 -10.282 1.00 76.88 203 CYS A C 1
ATOM 1582 O O . CYS A 1 203 ? -27.994 -6.131 -10.759 1.00 76.88 203 CYS A O 1
ATOM 1584 N N . GLY A 1 204 ? -27.968 -4.161 -9.721 1.00 81.69 204 GLY A N 1
ATOM 1585 C CA . GLY A 1 204 ? -29.421 -3.931 -9.758 1.00 81.69 204 GLY A CA 1
ATOM 1586 C C . GLY A 1 204 ? -30.248 -4.665 -8.691 1.00 81.69 204 GLY A C 1
ATOM 1587 O O . GLY A 1 204 ? -31.362 -4.232 -8.380 1.00 81.69 204 GLY A O 1
ATOM 1588 N N . ARG A 1 205 ? -29.705 -5.725 -8.072 1.00 85.25 205 ARG A N 1
ATOM 1589 C CA . ARG A 1 205 ? -30.362 -6.475 -6.980 1.00 85.25 205 ARG A CA 1
ATOM 1590 C C . ARG A 1 205 ? -30.708 -5.576 -5.787 1.00 85.25 205 ARG A C 1
ATOM 1592 O O . ARG A 1 205 ? -29.926 -4.698 -5.426 1.00 85.25 205 ARG A O 1
ATOM 1599 N N . SER A 1 206 ? -31.855 -5.825 -5.153 1.00 93.12 206 SER A N 1
ATOM 1600 C CA . SER A 1 206 ? -32.287 -5.112 -3.943 1.00 93.12 206 SER A CA 1
ATOM 1601 C C . SER A 1 206 ? -31.490 -5.566 -2.718 1.00 93.12 206 SER A C 1
ATOM 1603 O O . SER A 1 206 ? -31.290 -6.765 -2.495 1.00 93.12 206 SER A O 1
ATOM 1605 N N . VAL A 1 207 ? -31.042 -4.599 -1.915 1.00 94.94 207 VAL A N 1
ATOM 1606 C CA . VAL A 1 207 ? -30.343 -4.845 -0.645 1.00 94.94 207 VAL A CA 1
ATOM 1607 C C . VAL A 1 207 ? -31.283 -5.535 0.345 1.00 94.94 207 VAL A C 1
ATOM 1609 O O . VAL A 1 207 ? -30.918 -6.555 0.924 1.00 94.94 207 VAL A O 1
ATOM 1612 N N . ARG A 1 208 ? -32.527 -5.051 0.462 1.00 95.62 208 ARG A N 1
ATOM 1613 C CA . ARG A 1 208 ? -33.540 -5.617 1.367 1.00 95.62 208 ARG A CA 1
ATOM 1614 C C . ARG A 1 208 ? -33.954 -7.038 0.968 1.00 95.62 208 ARG A C 1
ATOM 1616 O O . ARG A 1 208 ? -34.037 -7.897 1.833 1.00 95.62 208 ARG A O 1
ATOM 1623 N N . ASP A 1 209 ? -34.135 -7.307 -0.326 1.00 93.81 209 ASP A N 1
ATOM 1624 C CA . ASP A 1 209 ? -34.436 -8.664 -0.822 1.00 93.81 209 ASP A CA 1
ATOM 1625 C C . ASP A 1 209 ? -33.280 -9.640 -0.547 1.00 93.81 209 ASP A C 1
ATOM 1627 O O . ASP A 1 209 ? -33.485 -10.770 -0.115 1.00 93.81 209 ASP A O 1
ATOM 1631 N N . THR A 1 210 ? -32.038 -9.184 -0.735 1.00 92.25 210 THR A N 1
ATOM 1632 C CA . THR A 1 210 ? -30.851 -9.999 -0.435 1.00 92.25 210 THR A CA 1
ATOM 1633 C C . THR A 1 210 ? -30.747 -10.306 1.060 1.00 92.25 210 THR A C 1
ATOM 1635 O O . THR A 1 210 ? -30.427 -11.433 1.428 1.00 92.25 210 THR A O 1
ATOM 1638 N N . MET A 1 211 ? -31.042 -9.328 1.920 1.00 96.81 211 MET A N 1
ATOM 1639 C CA . MET A 1 211 ? -31.113 -9.515 3.372 1.00 96.81 211 MET A CA 1
ATOM 1640 C C . MET A 1 211 ? -32.184 -10.545 3.755 1.00 96.81 211 MET A C 1
ATOM 1642 O O . MET A 1 211 ? -31.878 -11.490 4.475 1.00 96.81 211 MET A O 1
ATOM 1646 N N . GLU A 1 212 ? -33.402 -10.434 3.218 1.00 96.31 212 GLU A N 1
ATOM 1647 C CA . GLU A 1 212 ? -34.481 -11.398 3.484 1.00 96.31 212 GLU A CA 1
ATOM 1648 C C . GLU A 1 212 ? -34.098 -12.820 3.058 1.00 96.31 212 GLU A C 1
ATOM 1650 O O . GLU A 1 212 ? -34.345 -13.782 3.785 1.00 96.31 212 GLU A O 1
ATOM 1655 N N . LYS A 1 213 ? -33.437 -12.965 1.905 1.00 91.25 213 LYS A N 1
ATOM 1656 C CA . LYS A 1 213 ? -32.938 -14.261 1.423 1.00 91.25 213 LYS A CA 1
ATOM 1657 C C . LYS A 1 213 ? -31.856 -14.852 2.327 1.00 91.25 213 LYS A C 1
ATOM 1659 O O . LYS A 1 213 ? -31.865 -16.061 2.533 1.00 91.25 213 LYS A O 1
ATOM 1664 N N . LEU A 1 214 ? -30.965 -14.030 2.886 1.00 94.94 214 LEU A N 1
ATOM 1665 C CA . LEU A 1 214 ? -29.997 -14.479 3.895 1.00 94.94 214 LEU A CA 1
ATOM 1666 C C . LEU A 1 214 ? -30.700 -14.908 5.186 1.00 94.94 214 LEU A C 1
ATOM 1668 O O . LEU A 1 214 ? -30.421 -15.982 5.705 1.00 94.94 214 LEU A O 1
ATOM 1672 N N . LYS A 1 215 ? -31.647 -14.100 5.677 1.00 95.19 215 LYS A N 1
ATOM 1673 C CA . LYS A 1 215 ? -32.397 -14.369 6.911 1.00 95.19 215 LYS A CA 1
ATOM 1674 C C . LYS A 1 215 ? -33.202 -15.669 6.832 1.00 95.19 215 LYS A C 1
ATOM 1676 O O . LYS A 1 215 ? -33.316 -16.388 7.816 1.00 95.19 215 LYS A O 1
ATOM 1681 N N . ARG A 1 216 ? -33.742 -15.982 5.651 1.00 93.88 216 ARG A N 1
ATOM 1682 C CA . ARG A 1 216 ? -34.477 -17.227 5.370 1.00 93.88 216 ARG A CA 1
ATOM 1683 C C . ARG A 1 216 ? -33.569 -18.415 5.030 1.00 93.88 216 ARG A C 1
ATOM 1685 O O . ARG A 1 216 ? -34.085 -19.499 4.787 1.00 93.88 216 ARG A O 1
ATOM 1692 N N . GLY A 1 217 ? -32.251 -18.220 4.951 1.00 90.44 217 GLY A N 1
ATOM 1693 C CA . GLY A 1 217 ? -31.294 -19.266 4.574 1.00 90.44 217 GLY A CA 1
ATOM 1694 C C . GLY A 1 217 ? -31.320 -19.665 3.093 1.00 90.44 217 GLY A C 1
ATOM 1695 O O . GLY A 1 217 ? -30.685 -20.643 2.716 1.00 90.44 217 GLY A O 1
ATOM 1696 N N . VAL A 1 218 ? -32.020 -18.911 2.238 1.00 92.69 218 VAL A N 1
ATOM 1697 C CA . VAL A 1 218 ? -32.037 -19.117 0.776 1.00 92.69 218 VAL A CA 1
ATOM 1698 C C . VAL A 1 218 ? -30.681 -18.760 0.158 1.00 92.69 218 VAL A C 1
ATOM 1700 O O . VAL A 1 218 ? -30.273 -19.350 -0.837 1.00 92.69 218 VAL A O 1
ATOM 1703 N N . LEU A 1 219 ? -29.984 -17.786 0.746 1.00 87.44 219 LEU A N 1
ATOM 1704 C CA . LEU A 1 219 ? -28.595 -17.456 0.435 1.00 87.44 219 LEU A CA 1
ATOM 1705 C C . LEU A 1 219 ? -27.726 -17.710 1.663 1.00 87.44 219 LEU A C 1
ATOM 1707 O O . LEU A 1 219 ? -28.122 -17.375 2.779 1.00 87.44 219 LEU A O 1
ATOM 1711 N N . ARG A 1 220 ? -26.514 -18.225 1.458 1.00 83.56 220 ARG A N 1
ATOM 1712 C CA . ARG A 1 220 ? -25.481 -18.311 2.497 1.00 83.56 220 ARG A CA 1
ATOM 1713 C C . ARG A 1 220 ? -24.534 -17.121 2.386 1.00 83.56 220 ARG A C 1
ATOM 1715 O O . ARG A 1 220 ? -24.399 -16.506 1.328 1.00 83.56 220 ARG A O 1
ATOM 1722 N N . ALA A 1 221 ? -23.804 -16.834 3.463 1.00 86.25 221 ALA A N 1
ATOM 1723 C CA . ALA A 1 221 ? -22.788 -15.779 3.465 1.00 86.25 221 ALA A CA 1
ATOM 1724 C C . ALA A 1 221 ? -21.723 -15.976 2.366 1.00 86.25 221 ALA A C 1
ATOM 1726 O O . ALA A 1 221 ? -21.286 -15.002 1.760 1.00 86.25 221 ALA A O 1
ATOM 1727 N N . LEU A 1 222 ? -21.358 -17.232 2.079 1.00 87.00 222 LEU A N 1
ATOM 1728 C CA . LEU A 1 222 ? -20.394 -17.614 1.039 1.00 87.00 222 LEU A CA 1
ATOM 1729 C C . LEU A 1 222 ? -20.904 -17.373 -0.390 1.00 87.00 222 LEU A C 1
ATOM 1731 O O . LEU A 1 222 ? -20.098 -17.219 -1.303 1.00 87.00 222 LEU A O 1
ATOM 1735 N N . ASP A 1 223 ? -22.223 -17.305 -0.585 1.00 80.38 223 ASP A N 1
ATOM 1736 C CA . ASP A 1 223 ? -22.827 -17.029 -1.894 1.00 80.38 223 ASP A CA 1
ATOM 1737 C C . ASP A 1 223 ? -22.814 -15.514 -2.211 1.00 80.38 223 ASP A C 1
ATOM 1739 O O . ASP A 1 223 ? -23.140 -15.078 -3.320 1.00 80.38 223 ASP A O 1
ATOM 1743 N N . ILE A 1 224 ? -22.423 -14.683 -1.235 1.00 83.75 224 ILE A N 1
ATOM 1744 C CA . ILE A 1 224 ? -22.217 -13.244 -1.387 1.00 83.75 224 ILE A CA 1
ATOM 1745 C C . ILE A 1 224 ? -20.713 -12.960 -1.489 1.00 83.75 224 ILE A C 1
ATOM 1747 O O . ILE A 1 224 ? -19.933 -13.498 -0.707 1.00 83.75 224 ILE A O 1
ATOM 1751 N N . PRO A 1 225 ? -20.274 -12.070 -2.405 1.00 87.31 225 PRO A N 1
ATOM 1752 C CA . PRO A 1 225 ? -18.860 -11.740 -2.512 1.00 87.31 225 PRO A CA 1
ATOM 1753 C C . PRO A 1 225 ? -18.283 -11.246 -1.182 1.00 87.31 225 PRO A C 1
ATOM 1755 O O . PRO A 1 225 ? -18.863 -10.361 -0.542 1.00 87.31 225 PRO A O 1
ATOM 1758 N N . THR A 1 226 ? -17.118 -11.787 -0.823 1.00 90.19 226 THR A N 1
ATOM 1759 C CA . THR A 1 226 ? -16.388 -11.504 0.417 1.00 90.19 226 THR A CA 1
ATOM 1760 C C . THR A 1 226 ? -16.285 -10.003 0.680 1.00 90.19 226 THR A C 1
ATOM 1762 O O . THR A 1 226 ? -15.979 -9.217 -0.224 1.00 90.19 226 THR A O 1
ATOM 1765 N N . ILE A 1 227 ? -16.543 -9.593 1.923 1.00 93.56 227 ILE A N 1
ATOM 1766 C CA . ILE A 1 227 ? -16.437 -8.185 2.318 1.00 93.56 227 ILE A CA 1
ATOM 1767 C C . ILE A 1 227 ? -14.995 -7.819 2.643 1.00 93.56 227 ILE A C 1
ATOM 1769 O O . ILE A 1 227 ? -14.252 -8.596 3.244 1.00 93.56 227 ILE A O 1
ATOM 1773 N N . ARG A 1 228 ? -14.598 -6.613 2.250 1.00 94.00 228 ARG A N 1
ATOM 1774 C CA . ARG A 1 228 ? -13.275 -6.066 2.541 1.00 94.00 228 ARG A CA 1
ATOM 1775 C C . ARG A 1 228 ? -13.322 -5.260 3.831 1.00 94.00 228 ARG A C 1
ATOM 1777 O O . ARG A 1 228 ? -14.170 -4.372 3.968 1.00 94.00 228 ARG A O 1
ATOM 1784 N N . VAL A 1 229 ? -12.432 -5.580 4.768 1.00 94.88 229 VAL A N 1
ATOM 1785 C CA . VAL A 1 229 ? -12.360 -4.952 6.096 1.00 94.88 229 VAL A CA 1
ATOM 1786 C C . VAL A 1 229 ? -10.978 -4.370 6.368 1.00 94.88 229 VAL A C 1
ATOM 1788 O O . VAL A 1 229 ? -9.976 -4.950 5.966 1.00 94.88 229 VAL A O 1
ATOM 1791 N N . PHE A 1 230 ? -10.914 -3.248 7.074 1.00 89.56 230 PHE A N 1
ATOM 1792 C CA . PHE A 1 230 ? -9.675 -2.552 7.434 1.00 89.56 230 PHE A CA 1
ATOM 1793 C C . PHE A 1 230 ? -9.767 -1.981 8.848 1.00 89.56 230 PHE A C 1
ATOM 1795 O O . PHE A 1 230 ? -10.861 -1.729 9.349 1.00 89.56 230 PHE A O 1
ATOM 1802 N N . GLN A 1 231 ? -8.626 -1.750 9.498 1.00 86.50 231 GLN A N 1
ATOM 1803 C CA . GLN A 1 231 ? -8.598 -1.021 10.767 1.00 86.50 231 GLN A CA 1
ATOM 1804 C C . GLN A 1 231 ? -8.554 0.489 10.527 1.00 86.50 231 GLN A C 1
ATOM 1806 O O . GLN A 1 231 ? -7.701 0.988 9.798 1.00 86.50 231 GLN A O 1
ATOM 1811 N N . TRP A 1 232 ? -9.448 1.220 11.187 1.00 83.69 232 TRP A N 1
ATOM 1812 C CA . TRP A 1 232 ? -9.455 2.681 11.231 1.00 83.69 232 TRP A CA 1
ATOM 1813 C C . TRP A 1 232 ? -9.919 3.140 12.613 1.00 83.69 232 TRP A C 1
ATOM 1815 O O . TRP A 1 232 ? -10.907 2.628 13.139 1.00 83.69 232 TRP A O 1
ATOM 1825 N N . LYS A 1 233 ? -9.170 4.067 13.229 1.00 80.31 233 LYS A N 1
ATOM 1826 C CA . LYS A 1 233 ? -9.426 4.569 14.595 1.00 80.31 233 LYS A CA 1
ATOM 1827 C C . LYS A 1 233 ? -9.602 3.445 15.635 1.00 80.31 233 LYS A C 1
ATOM 1829 O O . LYS A 1 233 ? -10.515 3.480 16.454 1.00 80.31 233 LYS A O 1
ATOM 1834 N N . GLY A 1 234 ? -8.755 2.414 15.560 1.00 79.38 234 GLY A N 1
ATOM 1835 C CA . GLY A 1 234 ? -8.768 1.277 16.491 1.00 79.38 234 GLY A CA 1
ATOM 1836 C C . GLY A 1 234 ? -9.937 0.297 16.321 1.00 79.38 234 GLY A C 1
ATOM 1837 O O . GLY A 1 234 ? -10.094 -0.593 17.150 1.00 79.38 234 GLY A O 1
ATOM 1838 N N . LYS A 1 235 ? -10.757 0.434 15.269 1.00 89.06 235 LYS A N 1
ATOM 1839 C CA . LYS A 1 235 ? -11.924 -0.426 15.013 1.00 89.06 235 LYS A CA 1
ATOM 1840 C C . LYS A 1 235 ? -11.913 -0.980 13.592 1.00 89.06 235 LYS A C 1
ATOM 1842 O O . LYS A 1 235 ? -11.368 -0.360 12.676 1.00 89.06 235 LYS A O 1
ATOM 1847 N N . TRP A 1 236 ? -12.550 -2.130 13.396 1.00 93.00 236 TRP A N 1
ATOM 1848 C CA . TRP A 1 236 ? -12.724 -2.723 12.073 1.00 93.00 236 TRP A CA 1
ATOM 1849 C C . TRP A 1 236 ? -13.847 -2.023 11.321 1.00 93.00 236 TRP A C 1
ATOM 1851 O O . TRP A 1 236 ? -14.964 -1.963 11.815 1.00 93.00 236 TRP A O 1
ATOM 1861 N N . HIS A 1 237 ? -13.559 -1.522 10.126 1.00 95.06 237 HIS A N 1
ATOM 1862 C CA . HIS A 1 237 ? -14.524 -0.912 9.217 1.00 95.06 237 HIS A CA 1
ATOM 1863 C C . HIS A 1 237 ? -14.563 -1.677 7.894 1.00 95.06 237 HIS A C 1
ATOM 1865 O O . HIS A 1 237 ? -13.636 -2.426 7.583 1.00 95.06 237 HIS A O 1
ATOM 1871 N N . THR A 1 238 ? -15.620 -1.493 7.101 1.00 95.62 238 THR A N 1
ATOM 1872 C CA . THR A 1 238 ? -15.740 -2.098 5.765 1.00 95.62 238 THR A CA 1
ATOM 1873 C C . THR A 1 238 ? -15.920 -1.067 4.661 1.00 95.62 238 THR A C 1
ATOM 1875 O O . THR A 1 238 ? -16.547 -0.034 4.856 1.00 95.62 238 THR A O 1
ATOM 1878 N N . GLU A 1 239 ? -15.428 -1.382 3.463 1.00 92.69 239 GLU A N 1
ATOM 1879 C CA . GLU A 1 239 ? -15.763 -0.654 2.232 1.00 92.69 239 GLU A CA 1
ATOM 1880 C C . GLU A 1 239 ? -17.096 -1.068 1.605 1.00 92.69 239 GLU A C 1
ATOM 1882 O O . GLU A 1 239 ? -17.596 -0.400 0.689 1.00 92.69 239 GLU A O 1
ATOM 1887 N N . ASP A 1 240 ? -17.624 -2.212 2.035 1.00 94.81 240 ASP A N 1
ATOM 1888 C CA . ASP A 1 240 ? -18.718 -2.926 1.393 1.00 94.81 240 ASP A CA 1
ATOM 1889 C C . ASP A 1 240 ? -20.003 -2.802 2.236 1.00 94.81 240 ASP A C 1
ATOM 1891 O O . ASP A 1 240 ? -20.701 -3.784 2.494 1.00 94.81 240 ASP A O 1
ATOM 1895 N N . ASN A 1 241 ? -20.337 -1.568 2.644 1.00 96.19 241 ASN A N 1
ATOM 1896 C CA . ASN A 1 241 ? -21.397 -1.246 3.617 1.00 96.19 241 ASN A CA 1
ATOM 1897 C C . ASN A 1 241 ? -22.754 -1.908 3.325 1.00 96.19 241 ASN A C 1
ATOM 1899 O O . ASN A 1 241 ? -23.401 -2.401 4.241 1.00 96.19 241 ASN A O 1
ATOM 1903 N N . ARG A 1 242 ? -23.175 -1.984 2.052 1.00 96.56 242 ARG A N 1
ATOM 1904 C CA . ARG A 1 242 ? -24.431 -2.658 1.655 1.00 96.56 242 ARG A CA 1
ATOM 1905 C C . ARG A 1 242 ? -24.447 -4.143 2.033 1.00 96.56 242 ARG A C 1
ATOM 1907 O O . ARG A 1 242 ? -25.476 -4.644 2.464 1.00 96.56 242 ARG A O 1
ATOM 1914 N N . ARG A 1 243 ? -23.322 -4.850 1.871 1.00 96.94 243 ARG A N 1
ATOM 1915 C CA . ARG A 1 243 ? -23.221 -6.282 2.207 1.00 96.94 243 ARG A CA 1
ATOM 1916 C C . ARG A 1 243 ? -23.177 -6.483 3.715 1.00 96.94 243 ARG A C 1
ATOM 1918 O O . ARG A 1 243 ? -23.898 -7.329 4.224 1.00 96.94 243 ARG A O 1
ATOM 1925 N N . LEU A 1 244 ? -22.391 -5.663 4.420 1.00 97.31 244 LEU A N 1
ATOM 1926 C CA . LEU A 1 244 ? -22.358 -5.693 5.882 1.00 97.31 244 LEU A CA 1
ATOM 1927 C C . LEU A 1 244 ? -23.743 -5.434 6.481 1.00 97.31 244 LEU A C 1
ATOM 1929 O O . LEU A 1 244 ? -24.127 -6.125 7.418 1.00 97.31 244 LEU A O 1
ATOM 1933 N N . TRP A 1 245 ? -24.500 -4.488 5.918 1.00 97.62 245 TRP A N 1
ATOM 1934 C CA . TRP A 1 245 ? -25.872 -4.220 6.342 1.00 97.62 245 TRP A CA 1
ATOM 1935 C C . TRP A 1 245 ? -26.743 -5.471 6.204 1.00 97.62 245 TRP A C 1
ATOM 1937 O O . TRP A 1 245 ? -27.357 -5.886 7.180 1.00 97.62 245 TRP A O 1
ATOM 1947 N N . CYS A 1 246 ? -26.711 -6.147 5.048 1.00 96.50 246 CYS A N 1
ATOM 1948 C CA . CYS A 1 246 ? -27.444 -7.401 4.867 1.00 96.50 246 CYS A CA 1
ATOM 1949 C C . CYS A 1 246 ? -27.063 -8.464 5.905 1.00 96.50 246 CYS A C 1
ATOM 1951 O O . CYS A 1 246 ? -27.941 -9.146 6.418 1.00 96.50 246 CYS A O 1
ATOM 1953 N N . PHE A 1 247 ? -25.772 -8.609 6.215 1.00 97.06 247 PHE A N 1
ATOM 1954 C CA . PHE A 1 247 ? -25.297 -9.600 7.181 1.00 97.06 247 PHE A CA 1
ATOM 1955 C C . PHE A 1 247 ? -25.725 -9.294 8.619 1.00 97.06 247 PHE A C 1
ATOM 1957 O O . PHE A 1 247 ? -26.128 -10.212 9.332 1.00 97.06 247 PHE A O 1
ATOM 1964 N N . LYS A 1 248 ? -25.664 -8.020 9.033 1.00 96.69 248 LYS A N 1
ATOM 1965 C CA . LYS A 1 248 ? -26.111 -7.580 10.363 1.00 96.69 248 LYS A CA 1
ATOM 1966 C C . LYS A 1 248 ? -27.616 -7.779 10.541 1.00 96.69 248 LYS A C 1
ATOM 1968 O O . LYS A 1 248 ? -28.031 -8.399 11.511 1.00 96.69 248 LYS A O 1
ATOM 1973 N N . GLU A 1 249 ? -28.416 -7.320 9.582 1.00 96.12 249 GLU A N 1
ATOM 1974 C CA . GLU A 1 249 ? -29.883 -7.396 9.651 1.00 96.12 249 GLU A CA 1
ATOM 1975 C C . GLU A 1 249 ? -30.424 -8.825 9.498 1.00 96.12 249 GLU A C 1
ATOM 1977 O O . GLU A 1 249 ? -31.471 -9.163 10.051 1.00 96.12 249 GLU A O 1
ATOM 1982 N N . ALA A 1 250 ? -29.700 -9.693 8.784 1.00 95.56 250 ALA A N 1
ATOM 1983 C CA . ALA A 1 250 ? -30.014 -11.118 8.717 1.00 95.56 250 ALA A CA 1
ATOM 1984 C C . ALA A 1 250 ? -29.626 -11.889 9.995 1.00 95.56 250 ALA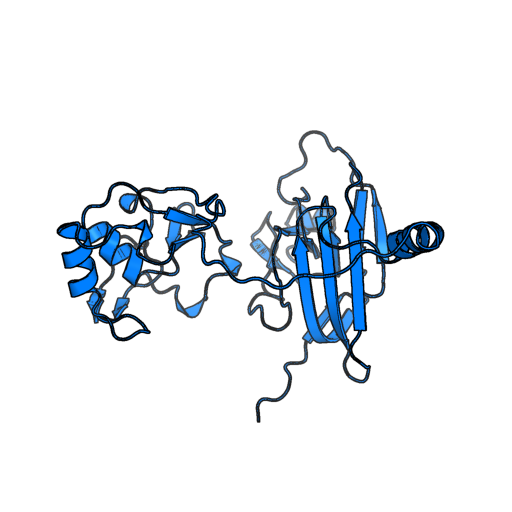 A C 1
ATOM 1986 O O . ALA A 1 250 ? -29.974 -13.061 10.110 1.00 95.56 250 ALA A O 1
ATOM 1987 N N . GLY A 1 251 ? -28.924 -11.260 10.947 1.00 95.06 251 GLY A N 1
ATOM 1988 C CA . GLY A 1 251 ? -28.546 -11.876 12.221 1.00 95.06 251 GLY A CA 1
ATOM 1989 C C . GLY A 1 251 ? -27.414 -12.902 12.119 1.00 95.06 251 GLY A C 1
ATOM 1990 O O . GLY A 1 251 ? -27.362 -13.833 12.920 1.00 95.06 251 GLY A O 1
ATOM 1991 N N . LEU A 1 252 ? -26.513 -12.770 11.139 1.00 93.94 252 LEU A N 1
ATOM 1992 C CA . LEU A 1 252 ? -25.399 -13.709 10.982 1.00 93.94 252 LEU A CA 1
ATOM 1993 C C . LEU A 1 252 ? -24.336 -13.513 12.071 1.00 93.94 252 LEU A C 1
ATOM 1995 O O . LEU A 1 252 ? -23.933 -12.388 12.372 1.00 93.94 252 LEU A O 1
ATOM 1999 N N . SER A 1 253 ? -23.830 -14.619 12.618 1.00 94.06 253 SER A N 1
ATOM 2000 C CA . SER A 1 253 ? -22.796 -14.620 13.661 1.00 94.06 253 SER A CA 1
ATOM 2001 C C . SER A 1 253 ? -21.370 -14.554 13.111 1.00 94.06 253 SER A C 1
ATOM 2003 O O . SER A 1 253 ? -20.497 -14.004 13.783 1.00 94.06 253 SER A O 1
ATOM 2005 N N . SER A 1 254 ? -21.143 -15.061 11.894 1.00 93.69 254 SER A N 1
ATOM 2006 C CA . SER A 1 254 ? -19.842 -15.119 11.220 1.00 93.69 254 SER A CA 1
ATOM 2007 C C . SER A 1 254 ? -19.994 -14.902 9.714 1.00 93.69 254 SER A C 1
ATOM 2009 O O . SER A 1 254 ? -20.955 -15.381 9.107 1.00 93.69 254 SER A O 1
ATOM 2011 N N . VAL A 1 255 ? -19.058 -14.167 9.106 1.00 93.94 255 VAL A N 1
ATOM 2012 C CA . VAL A 1 255 ? -18.987 -13.961 7.653 1.00 93.94 255 VAL A CA 1
ATOM 2013 C C . VAL A 1 255 ? -17.544 -14.013 7.148 1.00 93.94 255 VAL A C 1
ATOM 2015 O O . VAL A 1 255 ? -16.627 -13.599 7.864 1.00 93.94 255 VAL A O 1
ATOM 2018 N N . PRO A 1 256 ? -17.323 -14.458 5.898 1.00 90.56 256 PRO A N 1
ATOM 2019 C CA . PRO A 1 256 ? -16.002 -14.436 5.287 1.00 90.56 256 PRO A CA 1
ATOM 2020 C C . PRO A 1 256 ? -15.558 -12.992 5.028 1.00 90.56 256 PRO A C 1
ATOM 2022 O O . PRO A 1 256 ? -16.278 -12.203 4.400 1.00 90.56 256 PRO A O 1
ATOM 2025 N N . VAL A 1 257 ? -14.342 -12.653 5.458 1.00 92.19 257 VAL A N 1
ATOM 2026 C CA . VAL A 1 257 ? -13.750 -11.332 5.243 1.00 92.19 257 VAL A CA 1
ATOM 2027 C C . VAL A 1 257 ? -12.390 -11.401 4.554 1.00 92.19 257 VAL A C 1
ATOM 2029 O O . VAL A 1 257 ? -11.600 -12.329 4.726 1.00 92.19 257 VAL A O 1
ATOM 2032 N N . LYS A 1 258 ? -12.087 -10.347 3.795 1.00 89.88 258 LYS A N 1
ATOM 2033 C CA . LYS A 1 258 ? -10.756 -10.061 3.262 1.00 89.88 258 LYS A CA 1
ATOM 2034 C C . LYS A 1 258 ? -10.209 -8.834 3.977 1.00 89.88 258 LYS A C 1
ATOM 2036 O O . LYS A 1 258 ? -10.750 -7.739 3.828 1.00 89.88 258 LYS A O 1
ATOM 2041 N N . ARG A 1 259 ? -9.139 -9.004 4.753 1.00 88.62 259 ARG A N 1
ATOM 2042 C CA . ARG A 1 259 ? -8.451 -7.870 5.380 1.00 88.62 259 ARG A CA 1
ATOM 2043 C C . ARG A 1 259 ? -7.703 -7.084 4.304 1.00 88.62 259 ARG A C 1
ATOM 2045 O O . ARG A 1 259 ? -7.000 -7.668 3.487 1.00 88.62 259 ARG A O 1
ATOM 2052 N N . ILE A 1 260 ? -7.900 -5.776 4.301 1.00 82.06 260 ILE A N 1
ATOM 2053 C CA . ILE A 1 260 ? -7.249 -4.808 3.425 1.00 82.06 260 ILE A CA 1
ATOM 2054 C C . ILE A 1 260 ? -6.663 -3.692 4.290 1.00 82.06 260 ILE A C 1
ATOM 2056 O O . ILE A 1 260 ? -7.084 -3.475 5.431 1.00 82.06 260 ILE A O 1
ATOM 2060 N N . CYS A 1 261 ? -5.682 -2.976 3.764 1.00 70.12 261 CYS A N 1
ATOM 2061 C CA . CYS A 1 261 ? -5.124 -1.829 4.465 1.00 70.12 261 CYS A CA 1
ATOM 2062 C C . CYS A 1 261 ? -6.031 -0.602 4.296 1.00 70.12 261 CYS A C 1
ATOM 2064 O O . CYS A 1 261 ? -6.649 -0.428 3.248 1.00 70.12 261 CYS A O 1
ATOM 2066 N N . VAL A 1 262 ? -6.078 0.288 5.296 1.00 68.25 262 VAL A N 1
ATOM 2067 C CA . VAL A 1 262 ? -6.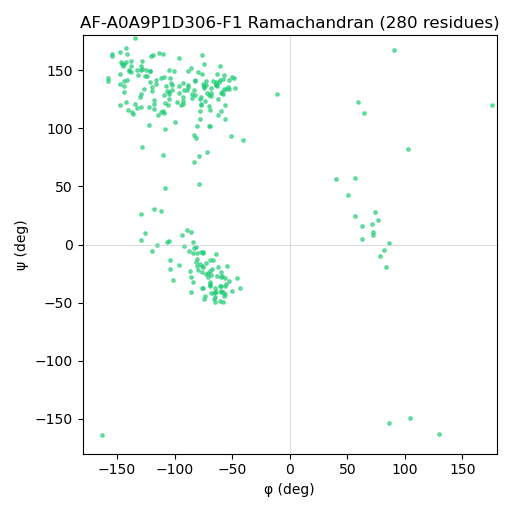926 1.502 5.267 1.00 68.25 262 VAL A CA 1
ATOM 2068 C C . VAL A 1 262 ? -6.652 2.404 4.059 1.00 68.25 262 VAL A C 1
ATOM 2070 O O . VAL A 1 262 ? -7.563 3.050 3.564 1.00 68.25 262 VAL A O 1
ATOM 2073 N N . PHE A 1 263 ? -5.429 2.405 3.527 1.00 63.62 263 PHE A N 1
ATOM 2074 C CA . PHE A 1 263 ? -5.074 3.180 2.333 1.00 63.62 263 PHE A CA 1
ATOM 2075 C C . PHE A 1 263 ? -5.650 2.604 1.028 1.00 63.62 263 PHE A C 1
ATOM 2077 O O . PHE A 1 263 ? -5.673 3.289 0.014 1.00 63.62 263 PHE A O 1
ATOM 2084 N N . GLN A 1 264 ? -6.103 1.344 1.028 1.00 68.88 264 GLN A N 1
ATOM 2085 C CA . GLN A 1 264 ? -6.775 0.719 -0.120 1.00 68.88 264 GLN A CA 1
ATOM 2086 C C . GLN A 1 264 ? -8.261 1.105 -0.189 1.00 68.88 264 GLN A C 1
ATOM 2088 O O . GLN A 1 264 ? -8.966 0.667 -1.096 1.00 68.88 264 GLN A O 1
ATOM 2093 N N . VAL A 1 265 ? -8.737 1.887 0.784 1.00 74.94 265 VAL A N 1
ATOM 2094 C CA . VAL A 1 265 ? -10.128 2.309 0.912 1.00 74.94 265 VAL A CA 1
ATOM 2095 C C . VAL A 1 265 ? -10.361 3.593 0.134 1.00 74.94 265 VAL A C 1
ATOM 2097 O O . VAL A 1 265 ? -9.592 4.544 0.248 1.00 74.94 265 VAL A O 1
ATOM 2100 N N . ASP A 1 266 ? -11.461 3.648 -0.613 1.00 80.50 266 ASP A N 1
ATOM 2101 C CA . ASP A 1 266 ? -11.902 4.875 -1.278 1.00 80.50 266 ASP A CA 1
ATOM 2102 C C . ASP A 1 266 ? -12.210 5.956 -0.228 1.00 80.50 266 ASP A C 1
ATOM 2104 O O . ASP A 1 266 ? -13.180 5.850 0.529 1.00 80.50 266 ASP A O 1
ATOM 2108 N N . THR A 1 267 ? -11.391 7.009 -0.188 1.00 77.44 267 THR A N 1
ATOM 2109 C CA . THR A 1 267 ? -11.484 8.099 0.797 1.00 77.44 267 THR A CA 1
ATOM 2110 C C . THR A 1 267 ? -12.836 8.813 0.765 1.00 77.44 267 THR A C 1
ATOM 2112 O O . THR A 1 267 ? -13.319 9.272 1.798 1.00 77.44 267 THR A O 1
ATOM 2115 N N . ARG A 1 268 ? -13.527 8.816 -0.384 1.00 79.56 268 ARG A N 1
ATOM 2116 C CA . ARG A 1 268 ? -14.876 9.395 -0.530 1.00 79.56 268 ARG A CA 1
ATOM 2117 C C . ARG A 1 268 ? -15.942 8.631 0.252 1.00 79.56 268 ARG A C 1
ATOM 2119 O O . ARG A 1 268 ? -17.060 9.115 0.402 1.00 79.56 268 ARG A O 1
ATOM 2126 N N . LYS A 1 269 ? -15.628 7.425 0.729 1.00 83.81 269 LYS A N 1
ATOM 2127 C CA . LYS A 1 269 ? -16.529 6.623 1.558 1.00 83.81 269 LYS A CA 1
ATOM 2128 C C . LYS A 1 269 ? -16.416 6.931 3.048 1.00 83.81 269 LYS A C 1
ATOM 2130 O O . LYS A 1 269 ? -17.211 6.390 3.802 1.00 83.81 269 LYS A O 1
ATOM 2135 N N . PHE A 1 270 ? -15.476 7.767 3.487 1.00 85.69 270 PHE A N 1
ATOM 2136 C CA . PHE A 1 270 ? -15.355 8.166 4.890 1.00 85.69 270 PHE A CA 1
ATOM 2137 C C . PHE A 1 270 ? -16.388 9.243 5.228 1.00 85.69 270 PHE A C 1
ATOM 2139 O O . PHE A 1 270 ? -16.056 10.419 5.334 1.00 85.69 270 PHE A O 1
ATOM 2146 N N . SER A 1 271 ? -17.649 8.838 5.386 1.00 88.88 271 SER A N 1
ATOM 2147 C CA . SER A 1 271 ? -18.753 9.758 5.697 1.00 88.88 271 SER A CA 1
ATOM 2148 C C . SER A 1 271 ? -19.458 9.467 7.019 1.00 88.88 271 SER A C 1
ATOM 2150 O O . SER A 1 271 ? -20.306 10.247 7.433 1.00 88.88 271 SER A O 1
ATOM 2152 N N . THR A 1 272 ? -19.123 8.376 7.717 1.00 87.88 272 THR A N 1
ATOM 2153 C CA . THR A 1 272 ? -19.780 8.051 8.989 1.00 87.88 272 THR A CA 1
ATOM 2154 C C . THR A 1 272 ? -19.607 9.147 10.052 1.00 87.88 272 THR A C 1
ATOM 2156 O O . THR A 1 272 ? -18.490 9.530 10.398 1.00 87.88 272 THR A O 1
ATOM 2159 N N . THR A 1 273 ? -20.714 9.554 10.677 1.00 85.81 273 THR A N 1
ATOM 2160 C CA . THR A 1 273 ? -20.754 10.533 11.781 1.00 85.81 273 THR A CA 1
ATOM 2161 C C . THR A 1 273 ? -20.981 9.896 13.158 1.00 85.81 273 THR A C 1
ATOM 2163 O O . THR A 1 273 ? -20.742 10.529 14.180 1.00 85.81 273 THR A O 1
ATOM 2166 N N . ASN A 1 274 ? -21.379 8.620 13.210 1.00 88.50 274 ASN A N 1
ATOM 2167 C CA . ASN A 1 274 ? -21.744 7.892 14.436 1.00 88.50 274 ASN A CA 1
ATOM 2168 C C . ASN A 1 274 ? -20.745 6.774 14.796 1.00 88.50 274 ASN A C 1
ATOM 2170 O O . ASN A 1 274 ? -21.120 5.750 15.369 1.00 88.50 274 ASN A O 1
ATOM 2174 N N . ASN A 1 275 ? -19.475 6.934 14.411 1.00 83.75 275 ASN A N 1
ATOM 2175 C CA . ASN A 1 275 ? -18.441 5.897 14.527 1.00 83.75 275 ASN A CA 1
ATOM 2176 C C . ASN A 1 275 ? -18.781 4.569 13.818 1.00 83.75 275 ASN A C 1
ATOM 2178 O O . ASN A 1 275 ? -18.273 3.528 14.225 1.00 83.75 275 ASN A O 1
ATOM 2182 N N . GLY A 1 276 ? -19.637 4.575 12.796 1.00 89.94 276 GLY A N 1
ATOM 2183 C CA . GLY A 1 276 ? -19.955 3.412 11.970 1.00 89.94 276 GLY A CA 1
ATOM 2184 C C . GLY A 1 276 ? -20.901 2.413 12.628 1.00 89.94 276 GLY A C 1
ATOM 2185 O O . GLY A 1 276 ? -20.912 1.239 12.252 1.00 89.94 276 GLY A O 1
ATOM 2186 N N . LEU A 1 277 ? -21.662 2.851 13.633 1.00 90.25 277 LEU A N 1
ATOM 2187 C CA . LEU A 1 277 ? -22.584 1.995 14.383 1.00 90.25 277 LEU A CA 1
ATOM 2188 C C . LEU A 1 277 ? -23.866 1.702 13.598 1.00 90.25 277 LEU A C 1
ATOM 2190 O O . LEU A 1 277 ? -24.362 0.577 13.629 1.00 90.25 277 LEU A O 1
ATOM 2194 N N . SER A 1 278 ? -24.367 2.686 12.853 1.00 90.81 278 SER A N 1
ATOM 2195 C CA . SER A 1 278 ? -25.549 2.546 12.003 1.00 90.81 278 SER A CA 1
ATOM 2196 C C . SER A 1 278 ? -25.380 3.298 10.686 1.00 90.81 278 SER A C 1
ATOM 2198 O O . SER A 1 278 ? -24.490 4.137 10.546 1.00 90.81 278 SER A O 1
ATOM 2200 N N . VAL A 1 279 ? -26.228 2.974 9.712 1.00 94.12 279 VAL A N 1
ATOM 2201 C CA . VAL A 1 279 ? -26.204 3.553 8.368 1.00 94.12 279 VAL A CA 1
ATOM 2202 C C . VAL A 1 279 ? -27.634 3.778 7.881 1.00 94.12 279 VAL A C 1
ATOM 2204 O O . VAL A 1 279 ? -28.515 2.960 8.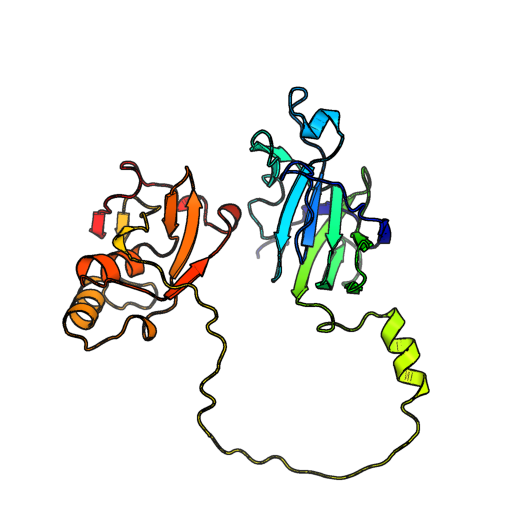146 1.00 94.12 279 VAL A O 1
ATOM 2207 N N . PHE A 1 280 ? -27.874 4.879 7.175 1.00 93.25 280 PHE A N 1
ATOM 2208 C CA . PHE A 1 280 ? -29.175 5.211 6.599 1.00 93.25 280 PHE A CA 1
ATOM 2209 C C . PHE A 1 280 ? -29.320 4.631 5.183 1.00 93.25 280 PHE A C 1
ATOM 2211 O O . PHE A 1 280 ? -28.425 4.775 4.349 1.00 93.25 280 PHE A O 1
ATOM 2218 N N . MET A 1 281 ? -30.444 3.980 4.876 1.00 93.56 281 MET A N 1
ATOM 2219 C CA . MET A 1 281 ? -30.720 3.484 3.523 1.00 93.56 281 MET A CA 1
ATOM 2220 C C . MET A 1 281 ? -31.506 4.526 2.721 1.00 93.56 281 MET A C 1
ATOM 2222 O O . MET A 1 281 ? -32.603 4.901 3.123 1.00 93.56 281 MET A O 1
ATOM 2226 N N . ARG A 1 282 ? -30.932 4.956 1.592 1.00 88.12 282 ARG A N 1
ATOM 2227 C CA . ARG A 1 282 ? -31.538 5.850 0.595 1.00 88.12 282 ARG A CA 1
ATOM 2228 C C . ARG A 1 282 ? -32.388 5.089 -0.416 1.00 88.12 282 ARG A C 1
ATOM 2230 O O . ARG A 1 282 ? -31.985 3.960 -0.796 1.00 88.12 282 ARG A O 1
#

Radius of gyration: 22.93 Å; Cα contacts (8 Å, |Δi|>4): 566; chains: 1; bounding box: 57×53×47 Å